Protein AF-A0A368TL38-F1 (afdb_monomer)

Structure (mmCIF, N/CA/C/O backbone):
data_AF-A0A368TL38-F1
#
_entry.id   AF-A0A368TL38-F1
#
loop_
_atom_site.group_PDB
_atom_site.id
_atom_site.type_symbol
_atom_site.label_atom_id
_atom_site.label_alt_id
_atom_site.label_comp_id
_atom_site.label_asym_id
_atom_site.label_entity_id
_atom_site.label_seq_id
_atom_site.pdbx_PDB_ins_code
_atom_site.Cartn_x
_atom_site.Cartn_y
_atom_site.Cartn_z
_atom_site.occupancy
_atom_site.B_iso_or_equiv
_atom_site.auth_seq_id
_atom_site.auth_comp_id
_atom_site.auth_asym_id
_atom_site.auth_atom_id
_atom_site.pdbx_PDB_model_num
ATOM 1 N N . MET A 1 1 ? -1.965 -8.168 -42.019 1.00 51.44 1 MET A N 1
ATOM 2 C CA . MET A 1 1 ? -1.592 -8.627 -40.657 1.00 51.44 1 MET A CA 1
ATOM 3 C C . MET A 1 1 ? -0.751 -7.612 -39.860 1.00 51.44 1 MET A C 1
ATOM 5 O O . MET A 1 1 ? -1.132 -7.304 -38.742 1.00 51.44 1 MET A O 1
ATOM 9 N N . LYS A 1 2 ? 0.330 -7.020 -40.408 1.00 50.03 2 LYS A N 1
ATOM 10 C CA . LYS A 1 2 ? 1.154 -6.005 -39.695 1.00 50.03 2 LYS A CA 1
ATOM 11 C C . LYS A 1 2 ? 0.424 -4.688 -39.359 1.00 50.03 2 LYS A C 1
ATOM 13 O O . LYS A 1 2 ? 0.742 -4.068 -38.352 1.00 50.03 2 LYS A O 1
ATOM 18 N N . PHE A 1 3 ? -0.555 -4.279 -40.170 1.00 47.97 3 PHE A N 1
ATOM 19 C CA . PHE A 1 3 ? -1.330 -3.048 -39.951 1.00 47.97 3 PHE A CA 1
ATOM 20 C C . PHE A 1 3 ? -2.232 -3.144 -38.706 1.00 47.97 3 PHE A C 1
ATOM 22 O O . PHE A 1 3 ? -2.113 -2.314 -37.813 1.00 47.97 3 PHE A O 1
ATOM 29 N N . SER A 1 4 ? -3.021 -4.222 -38.577 1.00 51.16 4 SER A N 1
ATOM 30 C CA . SER A 1 4 ? -3.880 -4.473 -37.401 1.00 51.16 4 SER A CA 1
ATOM 31 C C . SER A 1 4 ? -3.078 -4.564 -36.096 1.00 51.16 4 SER A C 1
ATOM 33 O O . SER A 1 4 ? -3.435 -3.942 -35.104 1.00 51.16 4 SER A O 1
ATOM 35 N N . TYR A 1 5 ? -1.923 -5.242 -36.124 1.00 56.59 5 TYR A N 1
ATOM 36 C CA . TYR A 1 5 ? -1.028 -5.358 -34.966 1.00 56.59 5 TYR A CA 1
ATOM 37 C C . TYR A 1 5 ? -0.432 -4.013 -34.514 1.00 56.59 5 TYR A C 1
ATOM 39 O O . TYR A 1 5 ? -0.225 -3.782 -33.324 1.00 56.59 5 TYR A O 1
ATOM 47 N N . ASN A 1 6 ? -0.139 -3.107 -35.451 1.00 62.44 6 ASN A N 1
ATOM 48 C CA . ASN A 1 6 ? 0.367 -1.775 -35.118 1.00 62.44 6 ASN A CA 1
ATOM 49 C C . ASN A 1 6 ? -0.740 -0.851 -34.594 1.00 62.44 6 ASN A C 1
ATOM 51 O O . ASN A 1 6 ? -0.472 -0.057 -33.696 1.00 62.44 6 ASN A O 1
ATOM 55 N N . VAL A 1 7 ? -1.971 -0.992 -35.093 1.00 61.66 7 VAL A N 1
ATOM 56 C CA . VAL A 1 7 ? -3.143 -0.263 -34.583 1.00 61.66 7 VAL A CA 1
ATOM 57 C C . VAL A 1 7 ? -3.492 -0.720 -33.164 1.00 61.66 7 VAL A C 1
ATOM 59 O O . VAL A 1 7 ? -3.595 0.115 -32.271 1.00 61.66 7 VAL A O 1
ATOM 62 N N . GLU A 1 8 ? -3.562 -2.029 -32.905 1.00 59.34 8 GLU A N 1
ATOM 63 C CA . GLU A 1 8 ? -3.801 -2.571 -31.557 1.00 59.34 8 GLU A CA 1
ATOM 64 C C . GLU A 1 8 ? -2.706 -2.169 -30.563 1.00 59.34 8 GLU A C 1
ATOM 66 O O . GLU A 1 8 ? -3.002 -1.768 -29.436 1.00 59.34 8 GLU A O 1
ATOM 71 N N . ARG A 1 9 ? -1.430 -2.218 -30.976 1.00 63.25 9 ARG A N 1
ATOM 72 C CA . ARG A 1 9 ? -0.326 -1.737 -30.131 1.00 63.25 9 ARG A CA 1
ATOM 73 C C . ARG A 1 9 ? -0.429 -0.247 -29.833 1.00 63.25 9 ARG A C 1
ATOM 75 O O . ARG A 1 9 ? -0.135 0.148 -28.708 1.00 63.25 9 ARG A O 1
ATOM 82 N N . ARG A 1 10 ? -0.849 0.563 -30.805 1.00 61.06 10 ARG A N 1
ATOM 83 C CA . ARG A 1 10 ? -1.021 2.007 -30.632 1.00 61.06 10 ARG A CA 1
ATOM 84 C C . ARG A 1 10 ? -2.161 2.331 -29.666 1.00 61.06 10 ARG A C 1
ATOM 86 O O . ARG A 1 10 ? -1.929 3.059 -28.711 1.00 61.06 10 ARG A O 1
ATOM 93 N N . ILE A 1 11 ? -3.332 1.716 -29.842 1.00 62.41 11 ILE A N 1
ATOM 94 C CA . ILE A 1 11 ? -4.495 1.895 -28.952 1.00 62.41 11 ILE A CA 1
ATOM 95 C C . ILE A 1 11 ? -4.149 1.476 -27.518 1.00 62.41 11 ILE A C 1
ATOM 97 O O . ILE A 1 11 ? -4.473 2.170 -26.552 1.00 62.41 11 ILE A O 1
ATOM 101 N N . LYS A 1 12 ? -3.434 0.353 -27.366 1.00 72.88 12 LYS A N 1
ATOM 102 C CA . LYS A 1 12 ? -2.964 -0.112 -26.059 1.00 72.88 12 LYS A CA 1
ATOM 103 C C . LYS A 1 12 ? -2.004 0.888 -25.410 1.00 72.88 12 LYS A C 1
ATOM 105 O O . LYS A 1 12 ? -2.094 1.100 -24.205 1.00 72.88 12 LYS A O 1
ATOM 110 N N . MET A 1 13 ? -1.116 1.505 -26.189 1.00 71.62 13 MET A N 1
ATOM 111 C CA . MET A 1 13 ? -0.179 2.509 -25.683 1.00 71.62 13 MET A CA 1
ATOM 112 C C . MET A 1 13 ? -0.891 3.804 -25.271 1.00 71.62 13 MET A C 1
ATOM 114 O O . MET A 1 13 ? -0.681 4.282 -24.162 1.00 71.62 13 MET A O 1
ATOM 118 N N . GLU A 1 14 ? -1.806 4.308 -26.101 1.00 72.94 14 GLU A N 1
ATOM 119 C CA . GLU A 1 14 ? -2.607 5.506 -25.805 1.00 72.94 14 GLU A CA 1
ATOM 120 C C . GLU A 1 14 ? -3.463 5.314 -24.537 1.00 72.94 14 GLU A C 1
ATOM 122 O O . GLU A 1 14 ? -3.542 6.203 -23.689 1.00 72.94 14 GLU A O 1
ATOM 127 N N . THR A 1 15 ? -4.020 4.115 -24.333 1.00 78.69 15 THR A N 1
ATOM 128 C CA . THR A 1 15 ? -4.774 3.769 -23.113 1.00 78.69 15 THR A CA 1
ATOM 129 C C . THR A 1 15 ? -3.886 3.756 -21.864 1.00 78.69 15 THR A C 1
ATOM 131 O O . THR A 1 15 ? -4.306 4.197 -20.787 1.00 78.69 15 THR A O 1
ATOM 134 N N . ILE A 1 16 ? -2.654 3.249 -21.988 1.00 81.56 16 ILE A N 1
ATOM 135 C CA . ILE A 1 16 ? -1.671 3.240 -20.897 1.00 81.56 16 ILE A CA 1
ATOM 136 C C . ILE A 1 16 ? -1.285 4.671 -20.519 1.00 81.56 16 ILE A C 1
ATOM 138 O O . ILE A 1 16 ? -1.249 4.987 -19.329 1.00 81.56 16 ILE A O 1
ATOM 142 N N . ASP A 1 17 ? -1.033 5.531 -21.506 1.00 86.12 17 ASP A N 1
ATOM 143 C CA . ASP A 1 17 ? -0.658 6.923 -21.265 1.00 86.12 17 ASP A CA 1
ATOM 144 C C . ASP A 1 17 ? -1.788 7.711 -20.601 1.00 86.12 17 ASP A C 1
ATOM 146 O O . ASP A 1 17 ? -1.553 8.330 -19.562 1.00 86.12 17 ASP A O 1
ATOM 150 N N . TYR A 1 18 ? -3.023 7.579 -21.092 1.00 89.38 18 TYR A N 1
ATOM 151 C CA . TYR A 1 18 ? -4.191 8.198 -20.461 1.00 89.38 18 TYR A CA 1
ATOM 152 C C . TYR A 1 18 ? -4.380 7.736 -19.008 1.00 89.38 18 TYR A C 1
ATOM 154 O O . TYR A 1 18 ? -4.551 8.551 -18.101 1.00 89.38 18 TYR A O 1
ATOM 162 N N . SER A 1 19 ? -4.308 6.423 -18.761 1.00 91.75 19 SER A N 1
ATOM 163 C CA . SER A 1 19 ? -4.477 5.860 -17.414 1.00 91.75 19 SER A CA 1
ATOM 164 C C . SER A 1 19 ? -3.382 6.340 -16.459 1.00 91.75 19 SER A C 1
ATOM 166 O O . SER A 1 19 ? -3.642 6.629 -15.291 1.00 91.75 19 SER A O 1
ATOM 168 N N . LYS A 1 20 ? -2.147 6.443 -16.954 1.00 92.75 20 LYS A N 1
ATOM 169 C CA . LYS A 1 20 ? -1.001 6.945 -16.197 1.00 92.75 20 LYS A CA 1
ATOM 170 C C . LYS A 1 20 ? -1.192 8.417 -15.837 1.00 92.75 20 LYS A C 1
ATOM 172 O O . LYS A 1 20 ? -0.991 8.766 -14.678 1.00 92.75 20 LYS A O 1
ATOM 177 N N . ASP A 1 21 ? -1.603 9.255 -16.782 1.00 93.88 21 ASP A N 1
ATOM 178 C CA . ASP A 1 21 ? -1.814 10.686 -16.539 1.00 93.88 21 ASP A CA 1
ATOM 179 C C . ASP A 1 21 ? -2.989 10.926 -15.582 1.00 93.88 21 ASP A C 1
ATOM 181 O O . ASP A 1 21 ? -2.885 11.735 -14.655 1.00 93.88 21 ASP A O 1
ATOM 185 N N . PHE A 1 22 ? -4.059 10.135 -15.710 1.00 94.50 22 PHE A N 1
ATOM 186 C CA . PHE A 1 22 ? -5.146 10.112 -14.737 1.00 94.50 22 PHE A CA 1
ATOM 187 C C . PHE A 1 22 ? -4.638 9.774 -13.326 1.00 94.50 22 PHE A C 1
ATOM 189 O O . PHE A 1 22 ? -4.909 10.525 -12.387 1.00 94.50 22 PHE A O 1
ATOM 196 N N . LEU A 1 23 ? -3.856 8.699 -13.165 1.00 94.75 23 LEU A N 1
ATOM 197 C CA . LEU A 1 23 ? -3.287 8.311 -11.868 1.00 94.75 23 LEU A CA 1
ATOM 198 C C . LEU A 1 23 ? -2.342 9.370 -11.297 1.00 94.75 23 LEU A C 1
ATOM 200 O O . LEU A 1 23 ? -2.365 9.607 -10.093 1.00 94.75 23 LEU A O 1
ATOM 204 N N . LEU A 1 24 ? -1.535 10.027 -12.132 1.00 95.44 24 LEU A N 1
ATOM 205 C CA . LEU A 1 24 ? -0.680 11.128 -11.687 1.00 95.44 24 LEU A CA 1
ATOM 206 C C . LEU A 1 24 ? -1.513 12.281 -11.118 1.00 95.44 24 LEU A C 1
ATOM 208 O O . LEU A 1 24 ? -1.230 12.737 -10.011 1.00 95.44 24 LEU A O 1
ATOM 212 N N . SER A 1 25 ? -2.579 12.682 -11.819 1.00 94.88 25 SER A N 1
ATOM 213 C CA . SER A 1 25 ? -3.501 13.720 -11.336 1.00 94.88 25 SER A CA 1
ATOM 214 C C . SER A 1 25 ? -4.207 13.313 -10.038 1.00 94.88 25 SER A C 1
ATOM 216 O O . SER A 1 25 ? -4.463 14.140 -9.163 1.00 94.88 25 SER A O 1
ATOM 218 N N . LEU A 1 26 ? -4.512 12.022 -9.888 1.00 94.50 26 LEU A N 1
ATOM 219 C CA . LEU A 1 26 ? -5.150 11.475 -8.700 1.00 94.50 26 LEU A CA 1
ATOM 220 C C . LEU A 1 26 ? -4.196 11.498 -7.503 1.00 94.50 26 LEU A C 1
ATOM 222 O O . LEU A 1 26 ? -4.579 11.957 -6.431 1.00 94.50 26 LEU A O 1
ATOM 226 N N . PHE A 1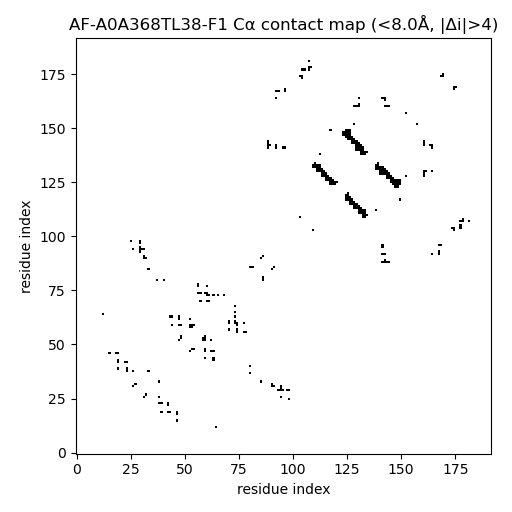 27 ? -2.952 11.058 -7.688 1.00 94.94 27 PHE A N 1
ATOM 227 C CA . PHE A 1 27 ? -1.935 11.075 -6.638 1.00 94.94 27 PHE A CA 1
ATOM 228 C C . PHE A 1 27 ? -1.650 12.493 -6.141 1.00 94.94 27 PHE A C 1
ATOM 230 O O . PHE A 1 27 ? -1.596 12.708 -4.929 1.00 94.94 27 PHE A O 1
ATOM 237 N N . GLU A 1 28 ? -1.574 13.463 -7.051 1.00 93.69 28 GLU A N 1
ATOM 238 C CA . GLU A 1 28 ? -1.452 14.881 -6.709 1.00 93.69 28 GLU A CA 1
ATOM 239 C C . GLU A 1 28 ? -2.639 15.363 -5.862 1.00 93.69 28 GLU A C 1
ATOM 241 O O . GLU A 1 28 ? -2.443 15.877 -4.762 1.00 93.69 28 GLU A O 1
ATOM 246 N N . LYS A 1 29 ? -3.879 15.095 -6.294 1.00 94.31 29 LYS A N 1
ATOM 247 C CA . LYS A 1 29 ? -5.096 15.464 -5.543 1.00 94.31 29 LYS A CA 1
ATOM 248 C C . LYS A 1 29 ? -5.187 14.810 -4.164 1.00 94.31 29 LYS A C 1
ATOM 250 O O . LYS A 1 29 ? -5.782 15.376 -3.252 1.00 94.31 29 LYS A O 1
ATOM 255 N N . THR A 1 30 ? -4.622 13.615 -3.999 1.00 94.00 30 THR A N 1
ATOM 256 C CA . THR A 1 30 ? -4.574 12.930 -2.697 1.00 94.00 30 THR A CA 1
ATOM 257 C C . THR A 1 30 ? -3.453 13.441 -1.785 1.00 94.00 30 THR A C 1
ATOM 259 O O . THR A 1 30 ? -3.454 13.134 -0.591 1.00 94.00 30 THR A O 1
ATOM 262 N N . GLY A 1 31 ? -2.527 14.253 -2.307 1.00 93.44 31 GLY A N 1
ATOM 263 C CA . GLY A 1 31 ? -1.361 14.751 -1.578 1.00 93.44 31 GLY A CA 1
ATOM 264 C C . GLY A 1 31 ? -0.263 13.700 -1.402 1.00 93.44 31 GLY A C 1
ATOM 265 O O . GLY A 1 31 ? 0.387 13.671 -0.362 1.00 93.44 31 GLY A O 1
ATOM 266 N N . LEU A 1 32 ? -0.083 12.789 -2.368 1.00 94.81 32 LEU A N 1
ATOM 267 C CA . LEU A 1 32 ? 1.015 11.822 -2.330 1.00 94.81 32 LEU A CA 1
ATOM 268 C C . LEU A 1 32 ? 2.337 12.497 -2.721 1.00 94.81 32 LEU A C 1
ATOM 270 O O . LEU A 1 32 ? 2.615 12.727 -3.899 1.00 94.81 32 LEU A O 1
ATOM 274 N N . GLU A 1 33 ? 3.178 12.760 -1.727 1.00 91.75 33 GLU A N 1
ATOM 275 C CA . GLU A 1 33 ? 4.451 13.454 -1.913 1.00 91.75 33 GLU A CA 1
ATOM 276 C C . GLU A 1 33 ? 5.594 12.485 -2.237 1.00 91.75 33 GLU A C 1
ATOM 278 O O . GLU A 1 33 ? 6.227 11.882 -1.373 1.00 91.75 33 GLU A O 1
ATOM 283 N N . LEU A 1 34 ? 5.889 12.345 -3.527 1.00 94.12 34 LEU A N 1
ATOM 284 C CA . LEU A 1 34 ? 7.018 11.570 -4.035 1.00 94.12 34 LEU A CA 1
ATOM 285 C C . LEU A 1 34 ? 7.803 12.394 -5.055 1.00 94.12 34 LEU A C 1
ATOM 287 O O . LEU A 1 34 ? 7.268 13.277 -5.723 1.00 94.12 34 LEU A O 1
ATOM 291 N N . SER A 1 35 ? 9.087 12.075 -5.244 1.00 94.38 35 SER A N 1
ATOM 292 C CA . SER A 1 35 ? 9.844 12.698 -6.334 1.00 94.38 35 SER A CA 1
ATOM 293 C C . SER A 1 35 ? 9.229 12.348 -7.693 1.00 94.38 35 SER A C 1
ATOM 295 O O . SER A 1 35 ? 8.687 11.254 -7.881 1.00 94.38 35 SER A O 1
ATOM 297 N N . LYS A 1 36 ? 9.384 13.242 -8.681 1.00 93.81 36 LYS A N 1
ATOM 298 C CA . LYS A 1 36 ? 8.868 13.037 -10.049 1.00 93.81 36 LYS A CA 1
ATOM 299 C C . LYS A 1 36 ? 9.204 11.649 -10.635 1.00 93.81 36 LYS A C 1
ATOM 301 O O . LYS A 1 36 ? 8.319 11.039 -11.232 1.00 93.81 36 LYS A O 1
ATOM 306 N N . PRO A 1 37 ? 10.424 11.092 -10.470 1.00 93.81 37 PRO A N 1
ATOM 307 C CA . PRO A 1 37 ? 10.717 9.736 -10.936 1.00 93.81 37 PRO A CA 1
ATOM 308 C C . PRO A 1 37 ? 9.930 8.639 -10.203 1.00 93.81 37 PRO A C 1
ATOM 310 O O . PRO A 1 37 ? 9.495 7.680 -10.838 1.00 93.81 37 PRO A O 1
ATOM 313 N N . LEU A 1 38 ? 9.736 8.770 -8.886 1.00 95.25 38 LEU A N 1
ATOM 314 C CA . LEU A 1 38 ? 9.041 7.769 -8.076 1.00 95.25 38 LEU A CA 1
ATOM 315 C C . LEU A 1 38 ? 7.540 7.760 -8.360 1.00 95.25 38 LEU A C 1
ATOM 317 O O . LEU A 1 38 ? 6.991 6.690 -8.606 1.00 95.25 38 LEU A O 1
ATOM 321 N N . ILE A 1 39 ? 6.890 8.925 -8.405 1.00 95.88 39 ILE A N 1
ATOM 322 C CA . ILE A 1 39 ? 5.444 9.002 -8.665 1.00 95.88 39 ILE A CA 1
ATOM 323 C C . ILE A 1 39 ? 5.089 8.494 -10.073 1.00 95.88 39 ILE A C 1
ATOM 325 O O . ILE A 1 39 ? 4.119 7.758 -10.242 1.00 95.88 39 ILE A O 1
ATOM 329 N N . ARG A 1 40 ? 5.933 8.780 -11.078 1.00 95.12 40 ARG A N 1
ATOM 330 C CA . ARG A 1 40 ? 5.778 8.251 -12.446 1.00 95.12 40 ARG A CA 1
ATOM 331 C C . ARG A 1 40 ? 5.942 6.738 -12.500 1.00 95.12 40 ARG A C 1
ATOM 333 O O . ARG A 1 40 ? 5.173 6.067 -13.186 1.00 95.12 40 ARG A O 1
ATOM 340 N N . MET A 1 41 ? 6.929 6.199 -11.787 1.00 95.69 41 MET A N 1
ATOM 341 C CA . MET A 1 41 ? 7.134 4.754 -11.721 1.00 95.69 41 MET A CA 1
ATOM 342 C C . MET A 1 41 ? 5.980 4.058 -10.992 1.00 95.69 41 MET A C 1
ATOM 344 O O . MET A 1 41 ? 5.508 3.032 -11.473 1.00 95.69 41 MET A O 1
ATOM 348 N N . LEU A 1 42 ? 5.485 4.639 -9.893 1.00 95.88 42 LEU A N 1
ATOM 349 C CA . LEU A 1 42 ? 4.315 4.139 -9.172 1.00 95.88 42 LEU A CA 1
ATOM 350 C C . LEU A 1 42 ? 3.087 4.101 -10.086 1.00 95.88 42 LEU A C 1
ATOM 352 O O . LEU A 1 42 ? 2.491 3.042 -10.241 1.00 95.88 42 LEU A O 1
ATOM 356 N N . ALA A 1 43 ? 2.760 5.214 -10.753 1.00 95.94 43 ALA A N 1
ATOM 357 C CA . ALA A 1 43 ? 1.643 5.278 -11.697 1.00 95.94 43 ALA A CA 1
ATOM 358 C C . ALA A 1 43 ? 1.778 4.220 -12.801 1.00 95.94 43 ALA A C 1
ATOM 360 O O . ALA A 1 43 ? 0.849 3.458 -13.049 1.00 95.94 43 ALA A O 1
ATOM 361 N N . THR A 1 44 ? 2.964 4.106 -13.404 1.00 95.25 44 THR A N 1
ATOM 362 C CA . THR A 1 44 ? 3.231 3.132 -14.474 1.00 95.25 44 THR A CA 1
ATOM 363 C C . THR A 1 44 ? 3.043 1.689 -13.997 1.00 95.25 44 THR A C 1
ATOM 365 O O . THR A 1 44 ? 2.405 0.891 -14.684 1.00 95.25 44 THR A O 1
ATOM 368 N N . LEU A 1 45 ? 3.570 1.339 -12.819 1.00 95.88 45 LEU A N 1
ATOM 369 C CA . LEU A 1 45 ? 3.416 -0.001 -12.248 1.00 95.88 45 LEU A CA 1
ATOM 370 C C . LEU A 1 45 ? 1.959 -0.305 -11.894 1.00 95.88 45 LEU A C 1
ATOM 372 O O . LEU A 1 45 ? 1.501 -1.416 -12.159 1.00 95.88 45 LEU A O 1
ATOM 376 N N . THR A 1 46 ? 1.225 0.672 -11.363 1.00 95.12 46 THR A N 1
ATOM 377 C CA . THR A 1 46 ? -0.210 0.540 -11.091 1.00 95.12 46 THR A CA 1
ATOM 378 C C . THR A 1 46 ? -0.989 0.270 -12.376 1.00 95.12 46 THR A C 1
ATOM 380 O O . THR A 1 46 ? -1.767 -0.678 -12.404 1.00 95.12 46 THR A O 1
ATOM 383 N N . VAL A 1 47 ? -0.732 1.006 -13.468 1.00 95.12 47 VAL A N 1
ATOM 384 C CA . VAL A 1 47 ? -1.362 0.724 -14.775 1.00 95.12 47 VAL A CA 1
ATOM 385 C C . VAL A 1 47 ? -1.023 -0.685 -15.259 1.00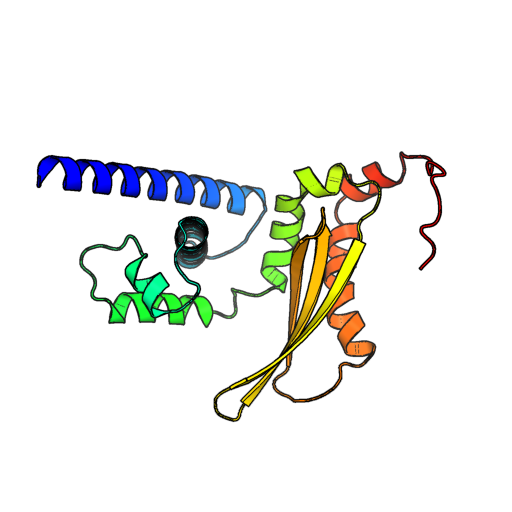 95.12 47 VAL A C 1
ATOM 387 O O . VAL A 1 47 ? -1.911 -1.402 -15.711 1.00 95.12 47 VAL A O 1
ATOM 390 N N . CYS A 1 48 ? 0.234 -1.121 -15.133 1.00 94.00 48 CYS A N 1
ATOM 391 C CA . CYS A 1 48 ? 0.635 -2.470 -15.541 1.00 94.00 48 CYS A CA 1
ATOM 392 C C . CYS A 1 48 ? -0.134 -3.553 -14.767 1.00 94.00 48 CYS A C 1
ATOM 394 O O . CYS A 1 48 ? -0.634 -4.502 -15.370 1.00 94.00 48 CYS A O 1
ATOM 396 N N . LEU A 1 49 ? -0.236 -3.411 -13.442 1.00 95.12 49 LEU A N 1
ATOM 397 C CA . LEU A 1 49 ? -0.954 -4.347 -12.573 1.00 95.12 49 LEU A CA 1
ATOM 398 C C . LEU A 1 49 ? -2.459 -4.360 -12.868 1.00 95.12 49 LEU A C 1
ATOM 400 O O . LEU A 1 49 ? -3.037 -5.435 -13.012 1.00 95.12 49 LEU A O 1
ATOM 404 N N . LEU A 1 50 ? -3.080 -3.186 -13.023 1.00 92.56 50 LEU A N 1
ATOM 405 C CA . LEU A 1 50 ? -4.494 -3.065 -13.402 1.00 92.56 50 LEU A CA 1
ATOM 406 C C . LEU A 1 50 ? -4.765 -3.624 -14.805 1.00 92.56 50 LEU A C 1
ATOM 408 O O . LEU A 1 50 ? -5.821 -4.199 -15.047 1.00 92.56 50 LEU A O 1
ATOM 412 N N . GLY A 1 51 ? -3.786 -3.527 -15.707 1.00 90.44 51 GLY A N 1
ATOM 413 C CA . GLY A 1 51 ? -3.804 -4.138 -17.036 1.00 90.44 51 GLY A CA 1
ATOM 414 C C . GLY A 1 51 ? -3.560 -5.653 -17.048 1.00 90.44 51 GLY A C 1
ATOM 415 O O . GLY A 1 51 ? -3.405 -6.228 -18.125 1.00 90.44 51 GLY A O 1
ATOM 416 N N . GLY A 1 52 ? -3.491 -6.307 -15.882 1.00 91.56 52 GLY A N 1
ATOM 417 C CA . GLY A 1 52 ? -3.381 -7.762 -15.753 1.00 91.56 52 GLY A CA 1
ATOM 418 C C . GLY A 1 52 ? -1.952 -8.310 -15.711 1.00 91.56 52 GLY A C 1
ATOM 419 O O . GLY A 1 52 ? -1.760 -9.528 -15.759 1.00 91.56 52 GLY A O 1
ATOM 420 N N . ALA A 1 53 ? -0.926 -7.457 -15.608 1.00 93.44 53 ALA A N 1
ATOM 421 C CA . ALA A 1 53 ? 0.429 -7.945 -15.376 1.00 93.44 53 ALA A CA 1
ATOM 422 C C . ALA A 1 53 ? 0.505 -8.680 -14.031 1.00 93.44 53 ALA A C 1
ATOM 424 O O . ALA A 1 53 ? 0.075 -8.182 -12.991 1.00 93.44 53 ALA A O 1
ATOM 425 N N . LYS A 1 54 ? 1.112 -9.870 -14.034 1.00 95.62 54 LYS A N 1
ATOM 426 C CA . LYS A 1 54 ? 1.367 -10.619 -12.798 1.00 95.62 54 LYS A CA 1
ATOM 427 C C . LYS A 1 54 ? 2.331 -9.836 -11.904 1.00 95.62 54 LYS A C 1
ATOM 429 O O . LYS A 1 54 ? 3.335 -9.315 -12.390 1.00 95.62 54 LYS A O 1
ATOM 434 N N . ALA A 1 55 ? 2.084 -9.854 -10.594 1.00 92.62 55 ALA A N 1
ATOM 435 C CA . ALA A 1 55 ? 2.914 -9.215 -9.570 1.00 92.62 55 ALA A CA 1
ATOM 436 C C . ALA A 1 55 ? 4.245 -9.963 -9.327 1.00 92.62 55 ALA A C 1
ATOM 438 O O . ALA A 1 55 ? 4.547 -10.433 -8.234 1.00 92.62 55 ALA A O 1
ATOM 439 N N . ASN A 1 56 ? 5.055 -10.102 -10.374 1.00 94.38 56 ASN A N 1
ATOM 440 C CA . ASN A 1 56 ? 6.422 -10.595 -10.299 1.00 94.38 56 ASN A CA 1
ATOM 441 C C . ASN A 1 56 ? 7.343 -9.716 -11.153 1.00 94.38 56 ASN A C 1
ATOM 443 O O . ASN A 1 56 ? 6.913 -9.058 -12.100 1.00 94.38 56 ASN A O 1
ATOM 447 N N . LEU A 1 57 ? 8.631 -9.724 -10.815 1.00 94.44 57 LEU A N 1
ATOM 448 C CA . LEU A 1 57 ? 9.597 -8.785 -11.375 1.00 94.44 57 LEU A CA 1
ATOM 449 C C . LEU A 1 57 ? 9.738 -8.884 -12.902 1.00 94.44 57 LEU A C 1
ATOM 451 O O . LEU A 1 57 ? 9.872 -7.859 -13.564 1.00 94.44 57 LEU A O 1
ATOM 455 N N . VAL A 1 58 ? 9.728 -10.100 -13.452 1.00 95.31 58 VAL A N 1
ATOM 456 C CA . VAL A 1 58 ? 9.924 -10.322 -14.891 1.00 95.31 58 VAL A CA 1
ATOM 457 C C . VAL A 1 58 ? 8.680 -9.892 -15.660 1.00 95.31 58 VAL A C 1
ATOM 459 O O . VAL A 1 58 ? 8.796 -9.121 -16.607 1.00 95.31 58 VAL A O 1
ATOM 462 N N . SER A 1 59 ? 7.491 -10.319 -15.226 1.00 94.88 59 SER A N 1
ATOM 463 C CA . SER A 1 59 ? 6.229 -9.935 -15.867 1.00 94.88 59 SER A CA 1
ATOM 464 C C . SER A 1 59 ? 6.010 -8.426 -15.847 1.00 94.88 59 SER A C 1
ATOM 466 O O . SER A 1 59 ? 5.631 -7.862 -16.869 1.00 94.88 59 SER A O 1
ATOM 468 N N . LEU A 1 60 ? 6.312 -7.757 -14.731 1.00 94.88 60 LEU A N 1
ATOM 469 C CA . LEU A 1 60 ? 6.242 -6.298 -14.661 1.00 94.88 60 LEU A CA 1
ATOM 470 C C . LEU A 1 60 ? 7.257 -5.636 -15.596 1.00 94.88 60 LEU A C 1
ATOM 472 O O . LEU A 1 60 ? 6.902 -4.701 -16.301 1.00 94.88 60 LEU A O 1
ATOM 476 N N . ALA A 1 61 ? 8.497 -6.132 -15.658 1.00 95.31 61 ALA A N 1
ATOM 477 C CA . ALA A 1 61 ? 9.519 -5.574 -16.543 1.00 95.31 61 ALA A CA 1
ATOM 478 C C . ALA A 1 61 ? 9.161 -5.715 -18.032 1.00 95.31 61 ALA A C 1
ATOM 480 O O . ALA A 1 61 ? 9.439 -4.801 -18.809 1.00 95.31 61 ALA A O 1
ATOM 481 N N . VAL A 1 62 ? 8.527 -6.828 -18.416 1.00 93.69 62 VAL A N 1
ATOM 482 C CA . VAL A 1 62 ? 7.980 -7.036 -19.766 1.00 93.69 62 VAL A CA 1
ATOM 483 C C . VAL A 1 62 ? 6.826 -6.071 -20.045 1.00 93.69 62 VAL A C 1
ATOM 485 O O . VAL A 1 62 ? 6.752 -5.524 -21.141 1.00 93.69 62 VAL A O 1
ATOM 488 N N . ALA A 1 63 ? 5.956 -5.836 -19.060 1.00 92.31 63 ALA A N 1
ATOM 489 C CA . ALA A 1 63 ? 4.797 -4.957 -19.197 1.00 92.31 63 ALA A CA 1
ATOM 490 C C . ALA A 1 63 ? 5.141 -3.456 -19.227 1.00 92.31 63 ALA A C 1
ATOM 492 O O . ALA A 1 63 ? 4.315 -2.668 -19.682 1.00 92.31 63 ALA A O 1
ATOM 493 N N . LEU A 1 64 ? 6.332 -3.045 -18.763 1.00 91.44 64 LEU A N 1
ATOM 494 C CA . LEU A 1 64 ? 6.712 -1.630 -18.750 1.00 91.44 64 LEU A CA 1
ATOM 495 C C . LEU A 1 64 ? 6.716 -1.030 -20.173 1.00 91.44 64 LEU A C 1
ATOM 497 O O . LEU A 1 64 ? 7.431 -1.552 -21.039 1.00 91.44 64 LEU A O 1
ATOM 501 N N . PRO A 1 65 ? 6.039 0.115 -20.389 1.00 86.94 65 PRO A N 1
ATOM 502 C CA . PRO A 1 65 ? 5.994 0.824 -21.668 1.00 86.94 65 PRO A CA 1
ATOM 503 C C . PRO A 1 65 ? 7.272 1.657 -21.879 1.00 86.94 65 PRO A C 1
ATOM 505 O O . PRO A 1 65 ? 7.238 2.882 -21.940 1.00 86.94 65 PRO A O 1
ATOM 508 N N . ILE A 1 66 ? 8.442 1.010 -21.884 1.00 82.50 66 ILE A N 1
ATOM 509 C CA . ILE A 1 66 ? 9.741 1.681 -22.059 1.00 82.50 66 ILE A CA 1
ATOM 510 C C . ILE A 1 66 ? 10.464 1.065 -23.249 1.00 82.50 66 ILE A C 1
ATOM 512 O O . ILE A 1 66 ? 11.125 0.036 -23.111 1.00 82.50 66 ILE A O 1
ATOM 516 N N . ASP A 1 67 ? 10.392 1.720 -24.399 1.00 75.06 67 ASP A N 1
ATOM 517 C CA . ASP A 1 67 ? 11.076 1.272 -25.609 1.00 75.06 67 ASP A CA 1
ATOM 518 C C . ASP A 1 67 ? 12.603 1.430 -25.526 1.00 75.06 67 ASP A C 1
ATOM 520 O O . ASP A 1 67 ? 13.146 2.122 -24.663 1.00 75.06 67 ASP A O 1
ATOM 524 N N . GLY A 1 68 ? 13.319 0.710 -26.395 1.00 75.75 68 GLY A N 1
ATOM 525 C CA . GLY A 1 68 ? 14.773 0.844 -26.557 1.00 75.75 68 GLY A CA 1
ATOM 526 C C . GLY A 1 68 ? 15.634 0.337 -25.392 1.00 75.75 68 GLY A C 1
ATOM 527 O O . GLY A 1 68 ? 16.854 0.447 -25.443 1.00 75.75 68 GLY A O 1
ATOM 528 N N . THR A 1 69 ? 15.036 -0.241 -24.345 1.00 83.69 69 THR A N 1
ATOM 529 C CA . THR A 1 69 ? 15.769 -0.810 -23.200 1.00 83.69 69 THR A CA 1
ATOM 530 C C . THR A 1 69 ? 15.623 -2.324 -23.126 1.00 83.69 69 THR A C 1
ATOM 532 O O . THR A 1 69 ? 14.540 -2.865 -23.373 1.00 83.69 69 THR A O 1
ATOM 535 N N . ASN A 1 70 ? 16.704 -3.008 -22.739 1.00 92.44 70 ASN A N 1
ATOM 536 C CA . ASN A 1 70 ? 16.674 -4.449 -22.509 1.00 92.44 70 ASN A CA 1
ATOM 537 C C . ASN A 1 70 ? 15.923 -4.809 -21.209 1.00 92.44 70 ASN A C 1
ATOM 539 O O . ASN A 1 70 ? 15.722 -3.982 -20.311 1.00 92.44 70 ASN A O 1
ATOM 543 N N . LEU A 1 71 ? 15.520 -6.077 -21.096 1.00 93.38 71 LEU A N 1
ATOM 544 C CA . LEU A 1 71 ? 14.726 -6.577 -19.971 1.00 93.38 71 LEU A CA 1
ATOM 545 C C . LEU A 1 71 ? 15.432 -6.401 -18.614 1.00 93.38 71 LEU A C 1
ATOM 547 O O . LEU A 1 71 ? 14.794 -6.026 -17.632 1.00 93.38 71 LEU A O 1
ATOM 551 N N . LEU A 1 72 ? 16.749 -6.620 -18.556 1.00 94.31 72 LEU A N 1
ATOM 552 C CA . LEU A 1 72 ? 17.529 -6.509 -17.318 1.00 94.31 72 LEU A CA 1
ATOM 553 C C . LEU A 1 72 ? 17.536 -5.079 -16.764 1.00 94.31 72 LEU A C 1
ATOM 555 O O . LEU A 1 72 ? 17.366 -4.889 -15.558 1.00 94.31 72 LEU A O 1
ATOM 559 N N . VAL A 1 73 ? 17.659 -4.068 -17.629 1.00 93.81 73 VAL A N 1
ATOM 560 C CA . VAL A 1 73 ? 17.576 -2.653 -17.237 1.00 93.81 73 VAL A CA 1
ATOM 561 C C . VAL A 1 73 ? 16.195 -2.336 -16.662 1.00 93.81 73 VAL A C 1
ATOM 563 O O . VAL A 1 73 ? 16.099 -1.694 -15.614 1.00 93.81 73 VAL A O 1
ATOM 566 N N . ARG A 1 74 ? 15.119 -2.827 -17.288 1.00 94.94 74 ARG A N 1
ATOM 567 C CA . ARG A 1 74 ? 13.742 -2.649 -16.793 1.00 94.94 74 ARG A CA 1
ATOM 568 C C . ARG A 1 74 ? 13.532 -3.312 -15.432 1.00 94.94 74 ARG A C 1
ATOM 570 O O . ARG A 1 74 ? 13.028 -2.674 -14.509 1.00 94.94 74 ARG A O 1
ATOM 577 N N . MET A 1 75 ? 13.998 -4.549 -15.268 1.00 96.00 75 MET A N 1
ATOM 578 C CA . MET A 1 75 ? 13.976 -5.247 -13.978 1.00 96.00 75 MET A CA 1
ATOM 579 C C . MET A 1 75 ? 14.751 -4.470 -12.908 1.00 96.00 75 MET A C 1
ATOM 581 O O . MET A 1 75 ? 14.282 -4.343 -11.778 1.00 96.00 75 MET A O 1
ATOM 585 N N . GLN A 1 76 ? 15.914 -3.912 -13.250 1.00 95.19 76 GLN A N 1
ATOM 586 C CA . GLN A 1 76 ? 16.707 -3.131 -12.305 1.00 95.19 76 GLN A CA 1
ATOM 587 C C . GLN A 1 76 ? 16.019 -1.821 -11.904 1.00 95.19 76 GLN A C 1
ATOM 589 O O . GLN A 1 76 ? 16.100 -1.433 -10.739 1.00 95.19 76 GLN A O 1
ATOM 594 N N . ARG A 1 77 ? 15.295 -1.162 -12.819 1.00 94.38 77 ARG A N 1
ATOM 595 C CA . ARG A 1 77 ? 14.465 0.012 -12.492 1.00 94.38 77 ARG A CA 1
ATOM 596 C C . ARG A 1 77 ? 13.383 -0.332 -11.470 1.00 94.38 77 ARG A C 1
ATOM 598 O O . ARG A 1 77 ? 13.245 0.383 -10.483 1.00 94.38 77 ARG A O 1
ATOM 605 N N . ILE A 1 78 ? 12.677 -1.450 -11.660 1.00 96.38 78 ILE A N 1
ATOM 606 C CA . ILE A 1 78 ? 11.658 -1.917 -10.707 1.00 96.38 78 ILE A CA 1
ATOM 607 C C . ILE A 1 78 ? 12.292 -2.243 -9.355 1.00 96.38 78 ILE A C 1
ATOM 609 O O . ILE A 1 78 ? 11.781 -1.810 -8.331 1.00 96.38 78 ILE A O 1
ATOM 613 N N . ARG A 1 79 ? 13.432 -2.947 -9.328 1.00 96.31 79 ARG A N 1
ATOM 614 C CA . ARG A 1 79 ? 14.150 -3.231 -8.073 1.00 96.31 79 ARG A CA 1
ATOM 615 C C . ARG A 1 79 ? 14.517 -1.952 -7.327 1.00 96.31 79 ARG A C 1
ATOM 617 O O . ARG A 1 79 ? 14.220 -1.845 -6.148 1.00 96.31 79 ARG A O 1
ATOM 624 N N . ARG A 1 80 ? 15.108 -0.969 -8.016 1.00 95.44 80 ARG A N 1
ATOM 625 C CA . ARG A 1 80 ? 15.468 0.327 -7.414 1.00 95.44 80 ARG A CA 1
ATOM 626 C C . ARG A 1 80 ? 14.253 1.063 -6.855 1.00 95.44 80 ARG A C 1
ATOM 628 O O . ARG A 1 80 ? 14.367 1.686 -5.808 1.00 95.44 80 ARG A O 1
ATOM 635 N N . PHE A 1 81 ? 13.116 0.989 -7.544 1.00 96.12 81 PHE A N 1
ATOM 636 C CA . PHE A 1 81 ? 11.860 1.552 -7.057 1.00 96.12 81 PHE A CA 1
ATOM 637 C C . PHE A 1 81 ? 11.365 0.836 -5.792 1.00 96.12 81 PHE A C 1
ATOM 639 O O . PHE A 1 81 ? 11.120 1.492 -4.788 1.00 96.12 81 PHE A O 1
ATOM 646 N N . LEU A 1 82 ? 11.286 -0.500 -5.812 1.00 94.25 82 LEU A N 1
ATOM 647 C CA . LEU A 1 82 ? 10.800 -1.308 -4.683 1.00 94.25 82 LEU A CA 1
ATOM 648 C C . LEU A 1 82 ? 11.728 -1.280 -3.460 1.00 94.25 82 LEU A C 1
ATOM 650 O O . LEU A 1 82 ? 11.278 -1.532 -2.350 1.00 94.25 82 LEU A O 1
ATOM 654 N N . SER A 1 83 ? 13.018 -1.007 -3.654 1.00 94.50 83 SER A N 1
ATOM 655 C CA . SER A 1 83 ? 13.995 -0.841 -2.572 1.00 94.50 83 SER A CA 1
ATOM 656 C C . SER A 1 83 ? 14.115 0.603 -2.081 1.00 94.50 83 SER A C 1
ATOM 658 O O . SER A 1 83 ? 14.973 0.881 -1.250 1.00 94.50 83 SER A O 1
ATOM 660 N N . ASN A 1 84 ? 13.319 1.539 -2.605 1.00 95.31 84 ASN A N 1
ATOM 661 C CA . ASN A 1 84 ? 13.377 2.928 -2.171 1.00 95.31 84 ASN A CA 1
ATOM 662 C C . ASN A 1 84 ? 12.611 3.108 -0.855 1.00 95.31 84 ASN A C 1
ATOM 664 O O . ASN A 1 84 ? 11.405 2.896 -0.819 1.00 95.31 84 ASN A O 1
ATOM 668 N N . GLU A 1 85 ? 13.288 3.568 0.194 1.00 91.06 85 GLU A N 1
ATOM 669 C CA . GLU A 1 85 ? 12.709 3.737 1.538 1.00 91.06 85 GLU A CA 1
ATOM 670 C C . GLU A 1 85 ? 11.555 4.746 1.595 1.00 91.06 85 GLU A C 1
ATOM 672 O O . GLU A 1 85 ? 10.709 4.675 2.484 1.00 91.06 85 GLU A O 1
ATOM 677 N N . ARG A 1 86 ? 11.463 5.655 0.614 1.00 91.12 86 ARG A N 1
ATOM 678 C CA . ARG A 1 86 ? 10.320 6.572 0.498 1.00 91.12 86 ARG A CA 1
ATOM 679 C C . ARG A 1 86 ? 9.036 5.861 0.080 1.00 91.12 86 ARG A C 1
ATOM 681 O O . ARG A 1 86 ? 7.959 6.402 0.280 1.00 91.12 86 ARG A O 1
ATOM 688 N N . ILE A 1 87 ? 9.122 4.665 -0.499 1.00 91.88 87 ILE A N 1
ATOM 689 C CA . ILE A 1 87 ? 7.948 3.844 -0.796 1.00 91.88 87 ILE A CA 1
ATOM 690 C C . ILE A 1 87 ? 7.600 3.059 0.469 1.00 91.88 87 ILE A C 1
ATOM 692 O O . ILE A 1 87 ? 8.012 1.914 0.646 1.00 91.88 87 ILE A O 1
ATOM 696 N N . SER A 1 88 ? 6.855 3.707 1.366 1.00 92.56 88 SER A N 1
ATOM 697 C CA . SER A 1 88 ? 6.467 3.142 2.656 1.00 92.56 88 SER A CA 1
ATOM 698 C C . SER A 1 88 ? 4.952 3.210 2.892 1.00 92.56 88 SER A C 1
ATOM 700 O O . SER A 1 88 ? 4.268 4.092 2.355 1.00 92.56 88 SER A O 1
ATOM 702 N N . PRO A 1 89 ? 4.401 2.305 3.724 1.00 94.19 89 PRO A N 1
ATOM 703 C CA . PRO A 1 89 ? 3.001 2.373 4.146 1.00 94.19 89 PRO A CA 1
ATOM 704 C C . PRO A 1 89 ? 2.668 3.704 4.830 1.00 94.19 89 PRO A C 1
ATOM 706 O O . PRO A 1 89 ? 1.600 4.262 4.611 1.00 94.19 89 PRO A O 1
ATOM 709 N N . THR A 1 90 ? 3.615 4.266 5.588 1.00 94.12 90 THR A N 1
ATOM 710 C CA . THR A 1 90 ? 3.437 5.538 6.306 1.00 94.12 90 THR A CA 1
ATOM 711 C C . THR A 1 90 ? 3.184 6.696 5.358 1.00 94.12 90 THR A C 1
ATOM 713 O O . THR A 1 90 ? 2.251 7.463 5.570 1.00 94.12 90 THR A O 1
ATOM 716 N N . LEU A 1 91 ? 3.962 6.794 4.278 1.00 93.69 91 LEU A N 1
ATOM 717 C CA . LEU A 1 91 ? 3.783 7.856 3.291 1.00 93.69 91 LEU A CA 1
ATOM 718 C C . LEU A 1 91 ? 2.462 7.708 2.516 1.00 93.69 91 LEU A C 1
ATOM 720 O O . LEU A 1 91 ? 1.857 8.693 2.103 1.00 93.69 91 LEU A O 1
ATOM 724 N N . THR A 1 92 ? 2.021 6.470 2.288 1.00 93.50 92 THR A N 1
ATOM 725 C CA . THR A 1 92 ? 0.875 6.179 1.414 1.00 93.50 92 THR A CA 1
ATOM 726 C C . THR A 1 92 ? -0.470 6.167 2.137 1.00 93.50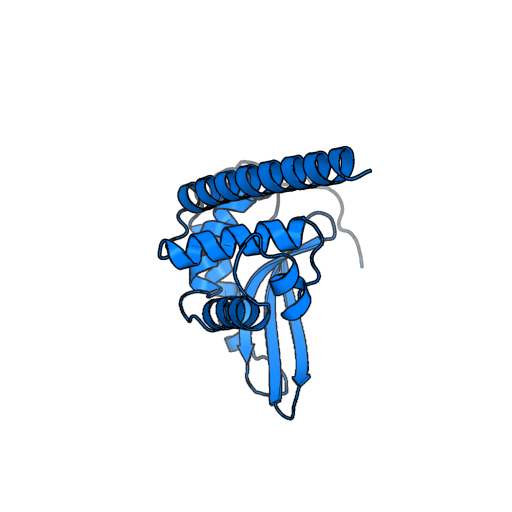 92 THR A C 1
ATOM 728 O O . THR A 1 92 ? -1.495 6.307 1.471 1.00 93.50 92 THR A O 1
ATOM 731 N N . LEU A 1 93 ? -0.489 6.073 3.470 1.00 96.38 93 LEU A N 1
ATOM 732 C CA . LEU A 1 93 ? -1.708 5.918 4.269 1.00 96.38 93 LEU A CA 1
ATOM 733 C C . LEU A 1 93 ? -2.721 7.060 4.080 1.00 96.38 93 LEU A C 1
ATOM 735 O O . LEU A 1 93 ? -3.865 6.813 3.700 1.00 96.38 93 LEU A O 1
ATOM 739 N N . ILE A 1 94 ? -2.312 8.312 4.310 1.00 96.00 94 ILE A N 1
ATOM 740 C CA . ILE A 1 94 ? -3.207 9.477 4.185 1.00 96.00 94 ILE A CA 1
ATOM 741 C C . ILE A 1 94 ? -3.708 9.652 2.738 1.00 96.00 94 ILE A C 1
ATOM 743 O O . ILE A 1 94 ? -4.925 9.771 2.547 1.00 96.00 94 ILE A O 1
ATOM 747 N N . PRO A 1 95 ? -2.839 9.614 1.703 1.00 95.50 95 PRO A N 1
ATOM 748 C CA . PRO A 1 95 ? -3.289 9.633 0.315 1.00 95.50 95 PRO A CA 1
ATOM 749 C C . PRO A 1 95 ? -4.280 8.514 -0.024 1.00 95.50 95 PRO A C 1
ATOM 751 O O . PRO A 1 95 ? -5.271 8.755 -0.715 1.00 95.50 95 PRO A O 1
ATOM 754 N N . LEU A 1 96 ? -4.058 7.304 0.496 1.00 95.38 96 LEU A N 1
ATOM 755 C CA . LEU A 1 96 ? -4.945 6.165 0.276 1.00 95.38 96 LEU A CA 1
ATOM 756 C C . LEU A 1 96 ? -6.316 6.364 0.937 1.00 95.38 96 LEU A C 1
ATOM 758 O O . LEU A 1 96 ? -7.336 6.103 0.305 1.00 95.38 96 LEU A O 1
ATOM 762 N N . ILE A 1 97 ? -6.378 6.878 2.167 1.00 96.38 97 ILE A N 1
ATOM 763 C CA . ILE A 1 97 ? -7.661 7.180 2.823 1.00 96.38 97 ILE A CA 1
ATOM 764 C C . ILE A 1 97 ? -8.428 8.258 2.044 1.00 96.38 97 ILE A C 1
ATOM 766 O O . ILE A 1 97 ? -9.628 8.112 1.806 1.00 96.38 97 ILE A O 1
ATOM 770 N N . ARG A 1 98 ? -7.740 9.307 1.571 1.00 95.88 98 ARG A N 1
ATOM 771 C CA . ARG A 1 98 ? -8.344 10.341 0.711 1.00 95.88 98 ARG A CA 1
ATOM 772 C C . ARG A 1 98 ? -8.866 9.762 -0.601 1.00 95.88 98 ARG A C 1
ATOM 774 O O . ARG A 1 98 ? -9.959 10.127 -1.030 1.00 95.88 98 ARG A O 1
ATOM 781 N N . LEU A 1 99 ? -8.128 8.834 -1.211 1.00 94.88 99 LEU A N 1
ATOM 782 C CA . LEU A 1 99 ? -8.565 8.109 -2.404 1.00 94.88 99 LEU A CA 1
ATOM 783 C C . LEU A 1 99 ? -9.842 7.295 -2.144 1.00 94.88 99 LEU A C 1
ATOM 785 O O . LEU A 1 99 ? -10.729 7.235 -2.994 1.00 94.88 99 LEU A O 1
ATOM 789 N N . LEU A 1 100 ? -9.955 6.695 -0.960 1.00 94.88 100 LEU A N 1
ATOM 790 C CA . LEU A 1 100 ? -11.106 5.893 -0.549 1.00 94.88 100 LEU A CA 1
ATOM 791 C C . LEU A 1 100 ? -12.313 6.729 -0.098 1.00 94.88 100 LEU A C 1
ATOM 793 O O . LEU A 1 100 ? -13.364 6.152 0.185 1.00 94.88 100 LEU A O 1
ATOM 797 N N . ARG A 1 101 ? -12.222 8.066 -0.083 1.00 94.25 101 ARG A N 1
ATOM 798 C CA . ARG A 1 101 ? -13.316 8.963 0.325 1.00 94.25 101 ARG A CA 1
ATOM 799 C C . ARG A 1 101 ? -14.678 8.622 -0.299 1.00 94.25 101 ARG A C 1
ATOM 801 O O . ARG A 1 101 ? -15.632 8.540 0.468 1.00 94.25 101 ARG A O 1
ATOM 808 N N . PRO A 1 102 ? -14.818 8.363 -1.619 1.00 92.00 102 PRO A N 1
ATOM 809 C CA . PRO A 1 102 ? -16.123 8.055 -2.220 1.00 92.00 102 PRO A CA 1
ATOM 810 C C . PRO A 1 102 ? -16.791 6.785 -1.673 1.00 92.00 102 PRO A C 1
ATOM 812 O O . PRO A 1 102 ? -18.002 6.615 -1.833 1.00 92.00 102 PRO A O 1
ATOM 815 N N . ILE A 1 103 ? -15.996 5.888 -1.079 1.00 91.81 103 ILE A N 1
ATOM 816 C CA . ILE A 1 103 ? -16.453 4.675 -0.402 1.00 91.81 103 ILE A CA 1
ATOM 817 C C . ILE A 1 103 ? -16.729 5.000 1.065 1.00 91.81 103 ILE A C 1
ATOM 819 O O . ILE A 1 103 ? -17.857 4.835 1.519 1.00 91.81 103 ILE A O 1
ATOM 823 N N . LEU A 1 104 ? -15.716 5.498 1.777 1.00 93.00 104 LEU A N 1
ATOM 824 C CA . LEU A 1 104 ? -15.743 5.710 3.224 1.00 93.00 104 LEU A CA 1
ATOM 825 C C . LEU A 1 104 ? -16.831 6.698 3.661 1.00 93.00 104 LEU A C 1
ATOM 827 O O . LEU A 1 104 ? -17.506 6.448 4.649 1.00 93.00 104 LEU A O 1
ATOM 831 N N . SER A 1 105 ? -17.073 7.771 2.901 1.00 90.56 105 SER A N 1
ATOM 832 C CA . SER A 1 105 ? -18.075 8.791 3.254 1.00 90.56 105 SER A CA 1
ATOM 833 C C . SER A 1 105 ? -19.524 8.296 3.183 1.00 90.56 105 SER A C 1
ATOM 835 O O . SER A 1 105 ? -20.443 9.032 3.532 1.00 90.56 105 SER A O 1
ATOM 837 N N . LYS A 1 106 ? -19.749 7.100 2.629 1.00 89.00 106 LYS A N 1
ATOM 838 C CA . LYS A 1 106 ? -21.075 6.491 2.468 1.00 89.00 106 LYS A CA 1
ATOM 839 C C . LYS A 1 106 ? -21.313 5.348 3.448 1.00 89.00 106 LYS A C 1
ATOM 841 O O . LYS A 1 106 ? -22.427 4.835 3.485 1.00 89.00 106 LYS A O 1
ATOM 846 N N . LEU A 1 107 ? -20.282 4.924 4.175 1.00 88.19 107 LEU A N 1
ATOM 847 C CA . LEU A 1 107 ? -20.388 3.852 5.153 1.00 88.19 107 LEU A CA 1
ATOM 848 C C . LEU A 1 107 ? -20.994 4.387 6.447 1.00 88.19 107 LEU A C 1
ATOM 850 O O . LEU A 1 107 ? -20.651 5.482 6.884 1.00 88.19 107 LEU A O 1
ATOM 854 N N . ASP A 1 108 ? -21.875 3.596 7.048 1.00 86.38 108 ASP A N 1
ATOM 855 C CA . ASP A 1 108 ? -22.398 3.869 8.391 1.00 86.38 108 ASP A CA 1
ATOM 856 C C . ASP A 1 108 ? -21.376 3.479 9.468 1.00 86.38 108 ASP A C 1
ATOM 858 O O . ASP A 1 108 ? -21.302 4.100 10.523 1.00 86.38 108 ASP A O 1
ATOM 862 N N . GLU A 1 109 ? -20.540 2.484 9.166 1.00 90.69 109 GLU A N 1
ATOM 863 C CA . GLU A 1 109 ? -19.480 1.988 10.034 1.00 90.69 109 GLU A CA 1
ATOM 864 C C . GLU A 1 109 ? -18.221 1.671 9.218 1.00 90.69 109 GLU A C 1
ATOM 866 O O . GLU A 1 109 ? -18.284 1.143 8.102 1.00 90.69 109 GLU A O 1
ATOM 871 N N . ILE A 1 110 ? -17.055 1.971 9.793 1.00 94.25 110 ILE A N 1
ATOM 872 C CA . ILE A 1 110 ? -15.754 1.599 9.238 1.00 94.25 110 ILE A CA 1
ATOM 873 C C . ILE A 1 110 ? -15.243 0.377 9.995 1.00 94.25 110 ILE A C 1
ATOM 875 O O . ILE A 1 110 ? -14.767 0.482 11.123 1.00 94.25 110 ILE A O 1
ATOM 879 N N . VAL A 1 111 ? -15.296 -0.784 9.346 1.00 95.38 111 VAL A N 1
ATOM 880 C CA . VAL A 1 111 ? -14.787 -2.034 9.917 1.00 95.38 111 VAL A CA 1
ATOM 881 C C . VAL A 1 111 ? -13.337 -2.236 9.493 1.00 95.3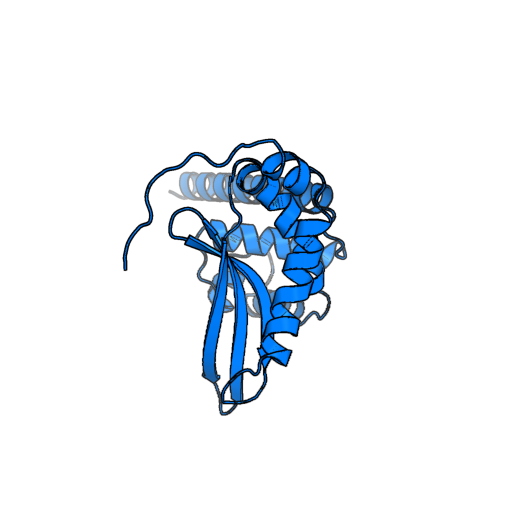8 111 VAL A C 1
ATOM 883 O O . VAL A 1 111 ? -13.034 -2.399 8.307 1.00 95.38 111 VAL A O 1
ATOM 886 N N . LEU A 1 112 ? -12.434 -2.248 10.472 1.00 97.19 112 LEU A N 1
ATOM 887 C CA . LEU A 1 112 ? -11.024 -2.567 10.270 1.00 97.19 112 LEU A CA 1
ATOM 888 C C . LEU A 1 112 ? -10.762 -4.035 10.601 1.00 97.19 112 LEU A C 1
ATOM 890 O O . LEU A 1 112 ? -11.159 -4.543 11.644 1.00 97.19 112 LEU A O 1
ATOM 894 N N . THR A 1 113 ? -10.046 -4.706 9.710 1.00 96.75 113 THR A N 1
ATOM 895 C CA . THR A 1 113 ? -9.547 -6.068 9.905 1.00 96.75 113 THR A CA 1
ATOM 896 C C . THR A 1 113 ? -8.044 -6.039 10.081 1.00 96.75 113 THR A C 1
ATOM 898 O O . THR A 1 113 ? -7.359 -5.248 9.430 1.00 96.75 113 THR A O 1
ATOM 901 N N . MET A 1 114 ? -7.531 -6.932 10.917 1.00 95.69 114 MET A N 1
ATOM 902 C CA . M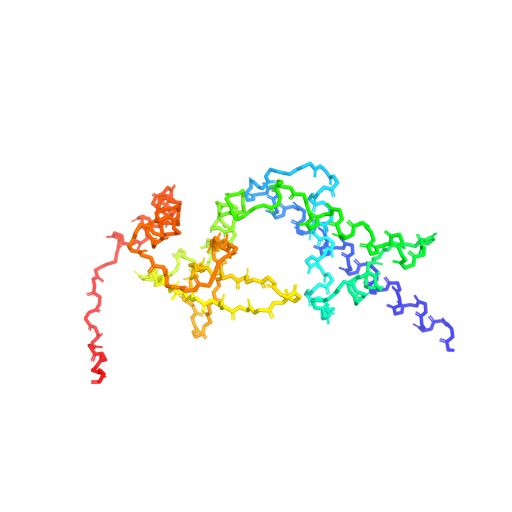ET A 1 114 ? -6.103 -7.149 11.076 1.00 95.69 114 MET A CA 1
ATOM 903 C C . MET A 1 114 ? -5.782 -8.596 10.730 1.00 95.69 114 MET A C 1
ATOM 905 O O . MET A 1 114 ? -6.442 -9.506 11.227 1.00 95.69 114 MET A O 1
ATOM 909 N N . ASP A 1 115 ? -4.774 -8.799 9.890 1.00 92.88 115 ASP A N 1
ATOM 910 C CA . ASP A 1 115 ? -4.351 -10.128 9.458 1.00 92.88 115 ASP A CA 1
ATOM 911 C C . ASP A 1 115 ? -2.827 -10.281 9.520 1.00 92.88 115 ASP A C 1
ATOM 913 O O . ASP A 1 115 ? -2.074 -9.312 9.347 1.00 92.88 115 ASP A O 1
ATOM 917 N N . ARG A 1 116 ? -2.370 -11.512 9.776 1.00 91.75 116 ARG A N 1
ATOM 918 C CA . ARG A 1 116 ? -0.950 -11.872 9.747 1.00 91.75 116 ARG A CA 1
ATOM 919 C C . ARG A 1 116 ? -0.645 -12.813 8.603 1.00 91.75 116 ARG A C 1
ATOM 921 O O . ARG A 1 116 ? -1.181 -13.910 8.515 1.00 91.75 116 ARG A O 1
ATOM 928 N N . THR A 1 117 ? 0.374 -12.450 7.836 1.00 92.19 117 THR A N 1
ATOM 929 C CA . THR A 1 117 ? 0.951 -13.310 6.807 1.00 92.19 117 THR A CA 1
ATOM 930 C C . THR A 1 117 ? 2.395 -13.664 7.165 1.00 92.19 117 THR A C 1
ATOM 932 O O . THR A 1 117 ? 3.260 -12.790 7.216 1.00 92.19 117 THR A O 1
ATOM 935 N N . GLU A 1 118 ? 2.675 -14.949 7.395 1.00 92.44 118 GLU A N 1
ATOM 936 C CA . GLU A 1 118 ? 4.018 -15.461 7.701 1.00 92.44 118 GLU A CA 1
ATOM 937 C C . GLU A 1 118 ? 4.557 -16.319 6.551 1.00 92.44 118 GLU A C 1
ATOM 939 O O . GLU A 1 118 ? 3.961 -17.327 6.178 1.00 92.44 118 GLU A O 1
ATOM 944 N N . TRP A 1 119 ? 5.729 -15.953 6.029 1.00 91.50 119 TRP A N 1
ATOM 945 C CA . TRP A 1 119 ? 6.455 -16.700 5.005 1.00 91.50 119 TRP A CA 1
ATOM 946 C C . TRP A 1 119 ? 7.894 -16.977 5.441 1.00 91.50 119 TRP A C 1
ATOM 948 O O . TRP A 1 119 ? 8.551 -16.146 6.070 1.00 91.50 119 TRP A O 1
ATOM 958 N N . LYS A 1 120 ? 8.441 -18.116 5.006 1.00 90.88 120 LYS A N 1
ATOM 959 C CA . LYS A 1 120 ? 9.882 -18.386 5.045 1.00 90.88 120 LYS A CA 1
ATOM 960 C C . LYS A 1 120 ? 10.422 -18.396 3.623 1.00 90.88 120 LYS A C 1
ATOM 962 O O . LYS A 1 120 ? 10.056 -19.249 2.820 1.00 90.88 120 LYS A O 1
ATOM 967 N N . LYS A 1 121 ? 11.317 -17.463 3.298 1.00 86.31 121 LYS A N 1
ATOM 968 C CA . LYS A 1 121 ? 11.914 -17.355 1.962 1.00 86.31 121 LYS A CA 1
ATOM 969 C C . LYS A 1 121 ? 13.427 -17.241 2.066 1.00 86.31 121 LYS A C 1
ATOM 971 O O . LYS A 1 121 ? 13.941 -16.337 2.713 1.00 86.31 121 LYS A O 1
ATOM 976 N N . ARG A 1 122 ? 14.149 -18.153 1.400 1.00 88.31 122 ARG A N 1
ATOM 977 C CA . ARG A 1 122 ? 15.630 -18.201 1.390 1.00 88.31 122 ARG A CA 1
ATOM 978 C C . ARG A 1 122 ? 16.238 -18.150 2.802 1.00 88.31 122 ARG A C 1
ATOM 980 O O . ARG A 1 122 ? 17.143 -17.370 3.070 1.00 88.31 122 ARG A O 1
ATOM 987 N N . GLY A 1 123 ? 15.668 -18.924 3.724 1.00 88.62 123 GLY A N 1
ATOM 988 C CA . GLY A 1 123 ? 16.113 -18.976 5.120 1.00 88.62 123 GLY A CA 1
ATOM 989 C C . GLY A 1 123 ? 15.713 -17.775 5.987 1.00 88.62 123 GLY A C 1
ATOM 990 O O . GLY A 1 123 ? 15.890 -17.847 7.198 1.00 88.62 123 GLY A O 1
ATOM 991 N N . LYS A 1 124 ? 15.125 -16.715 5.417 1.00 90.50 124 LYS A N 1
ATOM 992 C CA . LYS A 1 124 ? 14.655 -15.538 6.158 1.00 90.50 124 LYS A CA 1
ATOM 993 C C . LYS A 1 124 ? 13.151 -15.608 6.398 1.00 90.50 124 LYS A C 1
ATOM 995 O O . LYS A 1 124 ? 12.386 -15.949 5.492 1.00 90.50 124 LYS A O 1
ATOM 1000 N N . TRP A 1 125 ? 12.742 -15.276 7.616 1.00 93.12 125 TRP A N 1
ATOM 1001 C CA . TRP A 1 125 ? 11.337 -15.115 7.970 1.00 93.12 125 TRP A CA 1
ATOM 1002 C C . TRP A 1 125 ? 10.855 -13.727 7.561 1.00 93.12 125 TRP A C 1
ATOM 1004 O O . TRP A 1 125 ? 11.540 -12.733 7.798 1.00 93.12 125 TRP A O 1
ATOM 1014 N N . ILE A 1 126 ? 9.687 -13.684 6.930 1.00 92.88 126 ILE A N 1
ATOM 1015 C CA . ILE A 1 126 ? 8.960 -12.468 6.586 1.00 92.88 126 ILE A CA 1
ATOM 1016 C C . ILE A 1 126 ? 7.595 -12.609 7.237 1.00 92.88 126 ILE A C 1
ATOM 1018 O O . ILE A 1 126 ? 6.830 -13.499 6.877 1.00 92.88 126 ILE A O 1
ATOM 1022 N N . ASN A 1 127 ? 7.310 -11.755 8.207 1.00 93.50 127 ASN A N 1
ATOM 1023 C CA . ASN A 1 127 ? 6.047 -11.763 8.924 1.00 93.50 127 ASN A CA 1
ATOM 1024 C C . ASN A 1 127 ? 5.424 -10.379 8.795 1.00 93.50 127 ASN A C 1
ATOM 1026 O O . ASN A 1 127 ? 6.004 -9.395 9.245 1.00 93.50 127 ASN A O 1
ATOM 1030 N N . ILE A 1 128 ? 4.293 -10.302 8.107 1.00 94.62 128 ILE A N 1
ATOM 1031 C CA . ILE A 1 128 ? 3.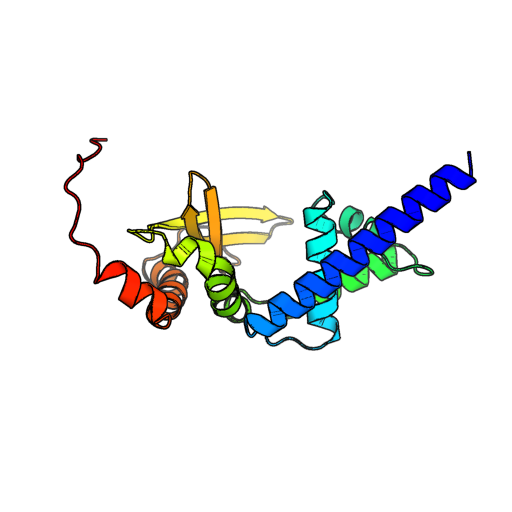610 -9.053 7.789 1.00 94.62 128 ILE A CA 1
ATOM 1032 C C . ILE A 1 128 ? 2.361 -8.985 8.655 1.00 94.62 128 ILE A C 1
ATOM 1034 O O . ILE A 1 128 ? 1.516 -9.876 8.580 1.00 94.62 128 ILE A O 1
ATOM 1038 N N . LEU A 1 129 ? 2.249 -7.930 9.458 1.00 96.44 129 LEU A N 1
ATOM 1039 C CA . LEU A 1 129 ? 1.021 -7.593 10.169 1.00 96.44 129 LEU A CA 1
ATOM 1040 C C . LEU A 1 129 ? 0.348 -6.445 9.420 1.00 96.44 129 LEU A C 1
ATOM 1042 O O . LEU A 1 129 ? 0.936 -5.370 9.298 1.00 96.44 129 LEU A O 1
ATOM 1046 N N . THR A 1 130 ? -0.855 -6.689 8.907 1.00 97.06 130 THR A N 1
ATOM 1047 C CA . THR A 1 130 ? -1.579 -5.763 8.028 1.00 97.06 130 THR A CA 1
ATOM 1048 C C . THR A 1 130 ? -2.883 -5.334 8.676 1.00 97.06 130 THR A C 1
ATOM 1050 O O . THR A 1 130 ? -3.620 -6.176 9.178 1.00 97.06 130 THR A O 1
ATOM 1053 N N . VAL A 1 131 ? -3.190 -4.041 8.606 1.00 98.19 131 VAL A N 1
ATOM 1054 C CA . VAL A 1 131 ? -4.519 -3.484 8.866 1.00 98.19 131 VAL A CA 1
ATOM 1055 C C . VAL A 1 131 ? -5.162 -3.126 7.533 1.00 98.19 131 VAL A C 1
ATOM 1057 O O . VAL A 1 131 ? -4.552 -2.481 6.676 1.00 98.19 131 VAL A O 1
ATOM 1060 N N . ALA A 1 132 ? -6.403 -3.556 7.357 1.00 97.75 132 ALA A N 1
ATOM 1061 C CA . ALA A 1 132 ? -7.168 -3.391 6.134 1.00 97.75 132 ALA A CA 1
ATOM 1062 C C . ALA A 1 132 ? -8.595 -2.921 6.431 1.00 97.75 132 ALA A C 1
ATOM 1064 O O . ALA A 1 132 ? -9.174 -3.276 7.454 1.00 97.75 132 ALA A O 1
ATOM 1065 N N . LEU A 1 133 ? -9.171 -2.162 5.503 1.00 97.06 133 LEU A N 1
ATOM 1066 C CA . LEU A 1 133 ? -10.592 -1.832 5.483 1.00 97.06 133 LEU A CA 1
ATOM 1067 C C . LEU A 1 133 ? -11.389 -3.032 4.966 1.00 97.06 133 LEU A C 1
ATOM 1069 O O . LEU A 1 133 ? -11.107 -3.524 3.872 1.00 97.06 133 LEU A O 1
ATOM 1073 N N . SER A 1 134 ? -12.413 -3.454 5.703 1.00 96.38 134 SER A N 1
ATOM 1074 C CA . SER A 1 134 ? -13.409 -4.401 5.204 1.00 96.38 134 SER A CA 1
ATOM 1075 C C . SER A 1 134 ? -14.495 -3.656 4.431 1.00 96.38 134 SER A C 1
ATOM 1077 O O . SER A 1 134 ? -15.147 -2.754 4.953 1.00 96.38 134 SER A O 1
ATOM 1079 N N . TYR A 1 135 ? -14.693 -4.022 3.167 1.00 94.69 135 TYR A N 1
ATOM 1080 C CA . TYR A 1 135 ? -15.706 -3.425 2.306 1.00 94.69 135 TYR A CA 1
ATOM 1081 C C . TYR A 1 135 ? -16.273 -4.456 1.329 1.00 94.69 135 TYR A C 1
ATOM 1083 O O . TYR A 1 135 ? -15.553 -4.985 0.483 1.00 94.69 135 TYR A O 1
ATOM 1091 N N . LYS A 1 136 ? -17.585 -4.726 1.416 1.00 92.12 136 LYS A N 1
ATOM 1092 C CA . LYS A 1 136 ? -18.327 -5.634 0.512 1.00 92.12 136 LYS A CA 1
ATOM 1093 C C . LYS A 1 136 ? -17.643 -6.997 0.305 1.00 92.12 136 LYS A C 1
ATOM 1095 O O . LYS A 1 136 ? -17.444 -7.437 -0.826 1.00 92.12 136 LYS A O 1
ATOM 1100 N N . GLY A 1 137 ? -17.246 -7.643 1.403 1.00 91.19 137 GLY A N 1
ATOM 1101 C CA . GLY A 1 137 ? -16.574 -8.948 1.370 1.00 91.19 137 GLY A CA 1
ATOM 1102 C C . GLY A 1 137 ? -15.136 -8.909 0.837 1.00 91.19 137 GLY A C 1
ATOM 1103 O O . GLY A 1 137 ? -14.588 -9.950 0.488 1.00 91.19 137 GLY A O 1
ATOM 1104 N N . ARG A 1 138 ? -14.520 -7.724 0.744 1.00 92.31 138 ARG A N 1
ATOM 1105 C CA . ARG A 1 138 ? -13.123 -7.536 0.336 1.00 92.31 138 ARG A CA 1
ATOM 1106 C C . ARG A 1 138 ? -12.352 -6.801 1.418 1.00 92.31 138 ARG A C 1
ATOM 1108 O O . ARG A 1 138 ? -12.892 -5.912 2.069 1.00 92.31 138 ARG A O 1
ATOM 1115 N N . THR A 1 139 ? -11.075 -7.131 1.551 1.00 94.12 139 THR A N 1
ATOM 1116 C CA . THR A 1 139 ? -10.138 -6.423 2.421 1.00 94.12 139 THR A CA 1
ATOM 1117 C C . THR A 1 139 ? -9.234 -5.533 1.574 1.00 94.12 139 THR A C 1
ATOM 1119 O O . THR A 1 139 ? -8.592 -5.990 0.629 1.00 94.12 139 THR A O 1
ATOM 1122 N N . ILE A 1 140 ? -9.209 -4.236 1.882 1.00 95.50 140 ILE A N 1
ATOM 1123 C CA . ILE A 1 140 ? -8.346 -3.247 1.228 1.00 95.50 140 ILE A CA 1
ATOM 1124 C C . ILE A 1 140 ? -7.230 -2.890 2.215 1.00 95.50 140 ILE A C 1
ATOM 1126 O O . ILE A 1 140 ? -7.512 -2.203 3.198 1.00 95.50 140 ILE A O 1
ATOM 1130 N N . PRO A 1 141 ? -5.983 -3.348 2.004 1.00 95.88 141 PRO A N 1
ATOM 1131 C CA . PRO A 1 141 ? -4.867 -3.027 2.890 1.00 95.88 141 PRO A CA 1
ATOM 1132 C C . PRO A 1 141 ? -4.660 -1.517 2.993 1.00 95.88 141 PRO A C 1
ATOM 1134 O O . PRO A 1 141 ? -4.563 -0.842 1.971 1.00 95.88 141 PRO A O 1
ATOM 1137 N N . LEU A 1 142 ? -4.585 -1.001 4.220 1.00 97.38 142 LEU A N 1
ATOM 1138 C CA . LEU A 1 142 ? -4.350 0.418 4.496 1.00 97.38 142 LEU A CA 1
ATOM 1139 C C . LEU A 1 142 ? -2.929 0.656 4.996 1.00 97.38 142 LEU A C 1
ATOM 1141 O O . LEU A 1 142 ? -2.254 1.578 4.548 1.00 97.38 142 LEU A O 1
ATOM 1145 N N . PHE A 1 143 ? -2.477 -0.185 5.923 1.00 98.00 143 PHE A N 1
ATOM 1146 C CA . PHE A 1 143 ? -1.188 -0.035 6.579 1.00 98.00 143 PHE A CA 1
ATOM 1147 C C . PHE A 1 143 ? -0.644 -1.396 6.999 1.00 98.00 143 PHE A C 1
ATOM 1149 O O . PHE A 1 143 ? -1.407 -2.318 7.285 1.00 98.00 143 PHE A O 1
ATOM 1156 N N . TRP A 1 144 ? 0.676 -1.544 7.028 1.00 97.12 144 TRP A N 1
ATOM 1157 C CA . TRP A 1 144 ? 1.309 -2.779 7.472 1.00 97.12 144 TRP A CA 1
ATOM 1158 C C . TRP A 1 144 ? 2.716 -2.534 7.994 1.00 97.12 144 TRP A C 1
ATOM 1160 O O . TRP A 1 144 ? 3.383 -1.563 7.636 1.00 97.12 144 TRP A O 1
ATOM 1170 N N . ILE A 1 145 ? 3.182 -3.479 8.802 1.00 95.56 145 ILE A N 1
ATOM 1171 C CA . ILE A 1 145 ? 4.555 -3.549 9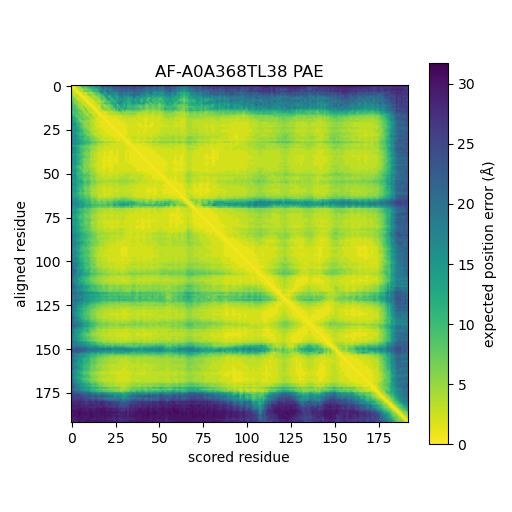.293 1.00 95.56 145 ILE A CA 1
ATOM 1172 C C . ILE A 1 145 ? 5.136 -4.929 8.998 1.00 95.56 145 ILE A C 1
ATOM 1174 O O . ILE A 1 145 ? 4.423 -5.935 8.983 1.00 95.56 145 ILE A O 1
ATOM 1178 N N . VAL A 1 146 ? 6.441 -4.973 8.729 1.00 93.50 146 VAL A N 1
ATOM 1179 C CA . VAL A 1 146 ? 7.154 -6.201 8.366 1.00 93.50 146 VAL A CA 1
ATOM 1180 C C . VAL A 1 146 ? 8.184 -6.526 9.435 1.00 93.50 146 VAL A C 1
ATOM 1182 O O . VAL A 1 146 ? 9.071 -5.728 9.727 1.00 93.50 146 VAL A O 1
ATOM 1185 N N . PHE A 1 147 ? 8.103 -7.734 9.977 1.00 92.06 147 PHE A N 1
ATOM 1186 C CA . PHE A 1 147 ? 9.045 -8.274 10.944 1.00 92.06 147 PHE A CA 1
ATOM 1187 C C . PHE A 1 147 ? 9.960 -9.311 10.289 1.00 92.06 147 PHE A C 1
ATOM 1189 O O . PHE A 1 147 ? 9.505 -10.214 9.585 1.00 92.06 147 PHE A O 1
ATOM 1196 N N . GLY A 1 148 ? 11.258 -9.226 10.586 1.00 89.25 148 GLY A N 1
ATOM 1197 C CA . GLY A 1 148 ? 12.279 -10.184 10.139 1.00 89.25 148 GLY A CA 1
ATOM 1198 C C . GLY A 1 148 ? 12.393 -11.444 11.005 1.00 89.25 148 GLY A C 1
ATOM 1199 O O . GLY A 1 148 ? 13.453 -12.066 11.042 1.00 89.25 148 GLY A O 1
ATOM 1200 N N . ARG A 1 149 ? 11.342 -11.797 11.754 1.00 88.81 149 ARG A N 1
ATOM 1201 C CA . ARG A 1 149 ? 11.339 -12.900 12.727 1.00 88.81 149 ARG A CA 1
ATOM 1202 C C . ARG A 1 149 ? 10.086 -13.758 12.610 1.00 88.81 149 ARG A C 1
ATOM 1204 O O . ARG A 1 149 ? 9.042 -13.299 12.150 1.00 88.81 149 ARG A O 1
ATOM 1211 N N . ARG A 1 150 ? 10.202 -14.998 13.079 1.00 83.88 150 ARG A N 1
ATOM 1212 C CA . ARG A 1 150 ? 9.073 -15.916 13.250 1.00 83.88 150 ARG A CA 1
ATOM 1213 C C . ARG A 1 150 ? 8.283 -15.563 14.512 1.00 83.88 150 ARG A C 1
ATOM 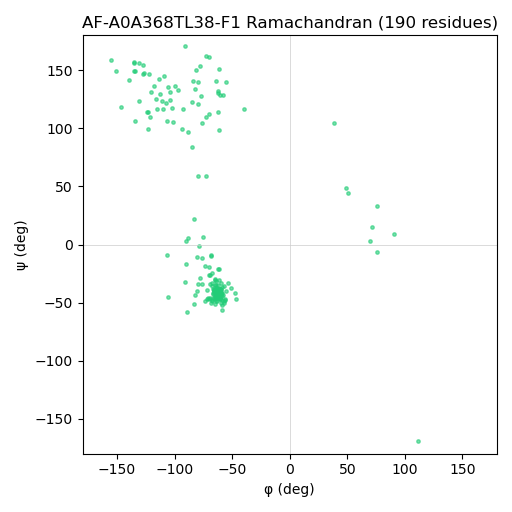1215 O O . ARG A 1 150 ? 8.870 -15.062 15.470 1.00 83.88 150 ARG A O 1
ATOM 1222 N N . GLY A 1 151 ? 6.997 -15.902 14.536 1.00 77.81 151 GLY A N 1
ATOM 1223 C CA . GLY A 1 151 ? 6.219 -15.966 15.771 1.00 77.81 151 GLY A CA 1
ATOM 1224 C C . GLY A 1 151 ? 5.144 -14.893 15.895 1.00 77.81 151 GLY A C 1
ATOM 1225 O O . GLY A 1 151 ? 4.786 -14.213 14.931 1.00 77.81 151 GLY A O 1
ATOM 1226 N N . ASN A 1 152 ? 4.593 -14.790 17.101 1.00 80.12 152 ASN A N 1
ATOM 1227 C CA . ASN A 1 152 ? 3.398 -14.002 17.365 1.00 80.12 152 ASN A CA 1
ATOM 1228 C C . ASN A 1 152 ? 3.701 -12.514 17.546 1.00 80.12 152 ASN A C 1
ATOM 1230 O O . ASN A 1 152 ? 4.758 -12.104 18.026 1.00 80.12 152 ASN A O 1
ATOM 1234 N N . THR A 1 153 ? 2.720 -11.705 17.176 1.00 85.00 153 THR A N 1
ATOM 1235 C CA . THR A 1 153 ? 2.655 -10.280 17.492 1.00 85.00 153 THR A CA 1
ATOM 1236 C C . THR A 1 153 ? 2.054 -10.101 18.881 1.00 85.00 153 THR A C 1
ATOM 1238 O O . THR A 1 153 ? 1.113 -10.803 19.238 1.00 85.00 153 THR A O 1
ATOM 1241 N N . SER A 1 154 ? 2.586 -9.157 19.647 1.00 89.38 154 SER A N 1
ATOM 1242 C CA . SER A 1 154 ? 2.019 -8.713 20.927 1.00 89.38 154 SER A CA 1
ATOM 1243 C C . SER A 1 154 ? 1.052 -7.541 20.738 1.00 89.38 154 SER A C 1
ATOM 1245 O O . SER A 1 154 ? 1.023 -6.927 19.671 1.00 89.38 154 SER A O 1
ATOM 1247 N N . LEU A 1 155 ? 0.330 -7.179 21.803 1.00 92.00 155 LEU A N 1
ATOM 1248 C CA . LEU A 1 155 ? -0.529 -5.992 21.842 1.00 92.00 155 LEU A CA 1
ATOM 1249 C C . LEU A 1 155 ? 0.200 -4.711 21.398 1.00 92.00 155 LEU A C 1
ATOM 1251 O O . LEU A 1 155 ? -0.373 -3.895 20.687 1.00 92.00 155 LEU A O 1
ATOM 1255 N N . GLU A 1 156 ? 1.476 -4.559 21.754 1.00 93.69 156 GLU A N 1
ATOM 1256 C CA . GLU A 1 156 ? 2.285 -3.409 21.330 1.00 93.69 156 GLU A CA 1
ATOM 1257 C C . GLU A 1 156 ? 2.460 -3.351 19.807 1.00 93.69 156 GLU A C 1
ATOM 1259 O O . GLU A 1 156 ? 2.338 -2.289 19.202 1.00 93.69 156 GLU A O 1
ATOM 1264 N N . HIS A 1 157 ? 2.631 -4.502 19.152 1.00 93.69 157 HIS A N 1
ATOM 1265 C CA . HIS A 1 157 ? 2.683 -4.560 17.689 1.00 93.69 157 HIS A CA 1
ATOM 1266 C C . HIS A 1 157 ? 1.322 -4.255 17.053 1.00 93.69 157 HIS A C 1
ATOM 1268 O O . HIS A 1 157 ? 1.264 -3.667 15.976 1.00 93.69 157 HIS A O 1
ATOM 1274 N N . TRP A 1 158 ? 0.225 -4.649 17.707 1.00 95.06 158 TRP A N 1
ATOM 1275 C CA . TRP A 1 158 ? -1.127 -4.342 17.239 1.00 95.06 158 TRP A CA 1
ATOM 1276 C C . TRP A 1 158 ? -1.405 -2.845 17.308 1.00 95.06 158 TRP A C 1
ATOM 1278 O O . TRP A 1 158 ? -1.856 -2.266 16.325 1.00 95.06 158 TRP A O 1
ATOM 1288 N N . LYS A 1 159 ? -1.053 -2.193 18.422 1.00 95.69 159 LYS A N 1
ATOM 1289 C CA . LYS A 1 159 ? -1.120 -0.731 18.544 1.00 95.69 159 LYS A CA 1
ATOM 1290 C C . LYS A 1 159 ? -0.274 -0.047 17.474 1.00 95.69 159 LYS A C 1
ATOM 1292 O O . LYS A 1 159 ? -0.755 0.878 16.835 1.00 95.69 159 LYS A O 1
ATOM 1297 N N . GLN A 1 160 ? 0.940 -0.542 17.224 1.00 95.50 160 GLN A N 1
ATOM 1298 C CA . GLN A 1 160 ? 1.850 0.030 16.228 1.00 95.50 160 GLN A CA 1
ATOM 1299 C C . GLN A 1 160 ? 1.269 0.041 14.804 1.00 95.50 160 GLN A C 1
ATOM 1301 O O . GLN A 1 160 ? 1.571 0.950 14.034 1.00 95.50 160 GLN A O 1
ATOM 1306 N N . VAL A 1 161 ? 0.455 -0.955 14.436 1.00 96.31 161 VAL A N 1
ATOM 1307 C CA . VAL A 1 161 ? -0.179 -1.006 13.108 1.00 96.31 161 VAL A CA 1
ATOM 1308 C C . VAL A 1 161 ? -1.559 -0.332 13.083 1.00 96.31 161 VAL A C 1
ATOM 1310 O O . VAL A 1 161 ? -1.932 0.237 12.060 1.00 96.31 161 VAL A O 1
ATOM 1313 N N . LEU A 1 162 ? -2.314 -0.368 14.188 1.00 97.19 162 LEU A N 1
ATOM 1314 C CA . LEU A 1 162 ? -3.676 0.176 14.266 1.00 97.19 162 LEU A CA 1
ATOM 1315 C C . LEU A 1 162 ? -3.706 1.684 14.512 1.00 97.19 162 LEU A C 1
ATOM 1317 O O . LEU A 1 162 ? -4.493 2.373 13.867 1.00 97.19 162 LEU A O 1
ATOM 1321 N N . ALA A 1 163 ? -2.871 2.194 15.423 1.00 97.00 163 ALA A N 1
ATOM 1322 C CA . ALA A 1 163 ? -2.901 3.599 15.824 1.00 97.00 163 ALA A CA 1
ATOM 1323 C C . ALA A 1 163 ? -2.735 4.556 14.630 1.00 97.00 163 ALA A C 1
ATOM 1325 O O . ALA A 1 163 ? -3.605 5.411 14.471 1.00 97.00 163 ALA A O 1
ATOM 1326 N N . PRO A 1 164 ? -1.771 4.356 13.701 1.00 97.62 164 PRO A N 1
ATOM 1327 C CA . PRO A 1 164 ? -1.645 5.231 12.537 1.00 97.62 164 PRO A CA 1
ATOM 1328 C C . PRO A 1 164 ? -2.909 5.266 11.674 1.00 97.62 164 PRO A C 1
ATOM 1330 O O . PRO A 1 164 ? -3.269 6.313 11.147 1.00 97.62 164 PRO A O 1
ATOM 1333 N N . VAL A 1 165 ? -3.602 4.130 11.529 1.00 97.62 165 VAL A N 1
ATOM 1334 C CA . VAL A 1 165 ? -4.835 4.041 10.732 1.00 97.62 165 VAL A CA 1
ATOM 1335 C C . VAL A 1 165 ? -5.980 4.770 11.425 1.00 97.62 165 VAL A C 1
ATOM 1337 O O . VAL A 1 165 ? -6.688 5.534 10.776 1.00 97.62 165 VAL A O 1
ATOM 1340 N N . ILE A 1 166 ? -6.157 4.560 12.730 1.00 96.12 166 ILE A N 1
ATOM 1341 C CA . ILE A 1 166 ? -7.216 5.211 13.511 1.00 96.12 166 ILE A CA 1
ATOM 1342 C C . ILE A 1 166 ? -7.001 6.726 13.535 1.00 96.12 166 ILE A C 1
ATOM 1344 O O . ILE A 1 166 ? -7.922 7.472 13.211 1.00 96.12 166 ILE A O 1
ATOM 1348 N N . GLU A 1 167 ? -5.785 7.178 13.839 1.00 95.75 167 GLU A N 1
ATOM 1349 C CA . GLU A 1 167 ? -5.421 8.597 13.842 1.00 95.75 167 GLU A CA 1
ATOM 1350 C C . GLU A 1 167 ? -5.645 9.229 12.464 1.00 95.75 167 GLU A C 1
ATOM 1352 O O . GLU A 1 167 ? -6.234 10.304 12.356 1.00 95.75 167 GLU A O 1
ATOM 1357 N N . ALA A 1 168 ? -5.237 8.545 11.392 1.00 95.94 168 ALA A N 1
ATOM 1358 C CA . ALA A 1 168 ? -5.432 9.025 10.030 1.00 95.94 168 ALA A CA 1
ATOM 1359 C C . ALA A 1 168 ? -6.914 9.118 9.631 1.00 95.94 168 ALA A C 1
ATOM 1361 O O . ALA A 1 168 ? -7.285 10.024 8.887 1.00 95.94 168 ALA A O 1
ATOM 1362 N N . LEU A 1 169 ? -7.766 8.207 10.112 1.00 94.94 169 LEU A N 1
ATOM 1363 C CA . LEU A 1 169 ? -9.215 8.266 9.896 1.00 94.94 169 LEU A CA 1
ATOM 1364 C C . LEU A 1 169 ? -9.865 9.390 10.715 1.00 94.94 169 LEU A C 1
ATOM 1366 O O . LEU A 1 169 ? -10.733 10.086 10.197 1.00 94.94 169 LEU A O 1
ATOM 1370 N N . GLN A 1 170 ? -9.428 9.606 11.957 1.00 91.88 170 GLN A N 1
ATOM 1371 C CA . GLN A 1 170 ? -9.934 10.676 12.829 1.00 91.88 170 GLN A CA 1
ATOM 1372 C C . GLN A 1 170 ? -9.611 12.079 12.300 1.00 91.88 170 GLN A C 1
ATOM 1374 O O . GLN A 1 170 ? -10.400 12.998 12.496 1.00 91.88 170 GLN A O 1
ATOM 1379 N N . GLN A 1 171 ? -8.495 12.236 11.584 1.00 91.12 171 GLN A N 1
ATOM 1380 C CA . GLN A 1 171 ? -8.125 13.483 10.900 1.00 91.12 171 GLN A CA 1
ATOM 1381 C C . GLN A 1 171 ? -9.039 13.833 9.710 1.00 91.12 171 GLN A C 1
ATOM 1383 O O . GLN A 1 171 ? -8.902 14.903 9.120 1.00 91.12 171 GLN A O 1
ATOM 1388 N N . MET A 1 172 ? -9.937 12.934 9.296 1.00 92.38 172 MET A N 1
ATOM 1389 C CA . MET A 1 172 ? -10.828 13.165 8.163 1.00 92.38 172 MET A CA 1
ATOM 1390 C C . MET A 1 172 ? -12.160 13.740 8.648 1.00 92.38 172 MET A C 1
ATOM 1392 O O . MET A 1 172 ? -13.069 12.998 9.021 1.00 92.38 172 MET A O 1
ATOM 1396 N N . ASP A 1 173 ? -12.325 15.058 8.550 1.00 87.19 173 ASP A N 1
ATOM 1397 C CA . ASP A 1 173 ? -13.547 15.758 8.991 1.00 87.19 173 ASP A CA 1
ATOM 1398 C C . ASP A 1 173 ? -14.835 15.180 8.374 1.00 87.19 173 ASP A C 1
ATOM 1400 O O . ASP A 1 173 ? -15.892 15.113 9.003 1.00 87.19 173 ASP A O 1
ATOM 1404 N N . TRP A 1 174 ? -14.739 14.698 7.132 1.00 86.19 174 TRP A N 1
ATOM 1405 C CA . TRP A 1 174 ? -15.847 14.107 6.381 1.00 86.19 174 TRP A CA 1
ATOM 1406 C C . TRP A 1 174 ? -16.214 12.678 6.816 1.00 86.19 174 TRP A C 1
ATOM 1408 O O . TRP A 1 174 ? -17.255 12.181 6.392 1.00 86.19 174 TRP A O 1
ATOM 1418 N N . ILE A 1 175 ? -15.393 12.020 7.640 1.00 83.38 175 ILE A N 1
ATOM 1419 C CA . ILE A 1 175 ? -15.743 10.751 8.297 1.00 83.38 175 ILE A CA 1
ATOM 1420 C C . ILE A 1 175 ? -16.555 11.053 9.558 1.00 83.38 175 ILE A C 1
ATOM 1422 O O . ILE A 1 175 ? -17.669 10.554 9.711 1.00 83.38 175 ILE A O 1
ATOM 1426 N N . SER A 1 176 ? -16.054 11.947 10.412 1.00 67.81 176 SER A N 1
ATOM 1427 C CA . SER A 1 176 ? -16.713 12.345 11.665 1.00 67.81 176 SER A CA 1
ATOM 1428 C C . SER A 1 176 ? -18.097 12.969 11.434 1.00 67.81 176 SER A C 1
ATOM 1430 O O . SER A 1 176 ? -19.052 12.656 12.147 1.00 67.81 176 SER A O 1
ATOM 1432 N N . ALA A 1 177 ? -18.247 13.785 10.383 1.00 62.75 177 ALA A N 1
ATOM 1433 C CA . ALA A 1 177 ? -19.529 14.382 9.999 1.00 62.75 177 ALA A CA 1
ATOM 1434 C C . ALA A 1 177 ? -20.543 13.373 9.420 1.00 62.75 177 ALA A C 1
ATOM 1436 O O . ALA A 1 177 ? -21.752 13.602 9.493 1.00 62.75 177 ALA A O 1
ATOM 1437 N N . GLY A 1 178 ? -20.067 12.268 8.834 1.00 58.31 178 GLY A N 1
ATOM 1438 C CA . GLY A 1 178 ? -20.915 11.211 8.272 1.00 58.31 178 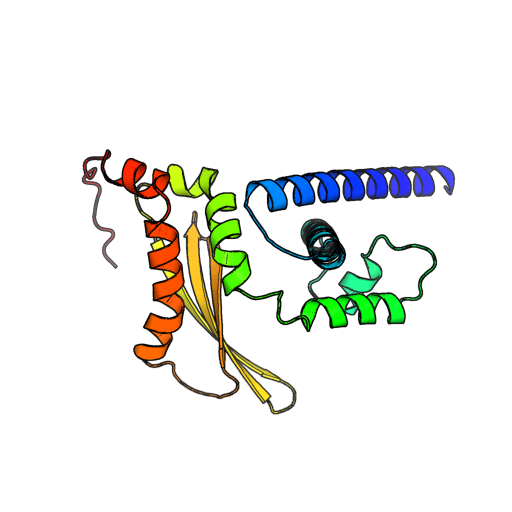GLY A CA 1
ATOM 1439 C C . GLY A 1 178 ? -21.467 10.255 9.331 1.00 58.31 178 GLY A C 1
ATOM 1440 O O . GLY A 1 178 ? -22.604 9.806 9.203 1.00 58.31 178 GLY A O 1
ATOM 1441 N N . ILE A 1 179 ? -20.688 9.997 10.388 1.00 58.59 179 ILE A N 1
ATOM 1442 C CA . ILE A 1 179 ? -21.051 9.085 11.485 1.00 58.59 179 ILE A CA 1
ATOM 1443 C C . ILE A 1 179 ? -21.993 9.770 12.493 1.00 58.59 179 ILE A C 1
ATOM 1445 O O . ILE A 1 179 ? -22.961 9.162 12.934 1.00 58.59 179 ILE A O 1
ATOM 1449 N N . SER A 1 180 ? -21.771 11.049 12.823 1.00 52.03 180 SER A N 1
ATOM 1450 C CA . SER A 1 180 ? -22.583 11.777 13.821 1.00 52.03 180 SER A CA 1
ATOM 1451 C C . SER A 1 180 ? -24.027 12.069 13.365 1.00 52.03 180 SER A C 1
ATOM 1453 O O . SER A 1 180 ? -24.940 12.172 14.179 1.00 52.03 180 SER A O 1
ATOM 1455 N N . ASN A 1 181 ? -24.267 12.162 12.052 1.00 49.84 181 ASN A N 1
ATOM 1456 C CA . ASN A 1 181 ? -25.571 12.535 11.483 1.00 49.84 181 ASN A CA 1
ATOM 1457 C C . ASN A 1 181 ? -26.537 11.361 11.247 1.00 49.84 181 ASN A C 1
ATOM 1459 O O . ASN A 1 181 ? -27.601 11.555 10.658 1.00 49.84 181 ASN A O 1
ATOM 1463 N N . LYS A 1 182 ? -26.195 10.141 11.670 1.00 53.81 182 LYS A N 1
ATOM 1464 C CA . LYS A 1 182 ? -27.049 8.967 11.468 1.00 53.81 182 LYS A CA 1
ATOM 1465 C C . LYS A 1 182 ? -27.397 8.334 12.809 1.00 53.81 182 LYS A C 1
ATOM 1467 O O . LYS A 1 182 ? -26.550 7.740 13.467 1.00 53.81 182 LYS A O 1
ATOM 1472 N N . GLN A 1 183 ? -28.667 8.459 13.208 1.00 42.06 183 GLN A N 1
ATOM 1473 C CA . GLN A 1 183 ? -29.223 7.652 14.295 1.00 42.06 183 GLN A CA 1
ATOM 1474 C C . GLN A 1 183 ? -29.020 6.163 13.972 1.00 42.06 183 GLN A C 1
ATOM 1476 O O . GLN A 1 183 ? -29.200 5.768 12.815 1.00 42.06 183 GLN A O 1
ATOM 1481 N N . PRO A 1 184 ? -28.673 5.322 14.961 1.00 43.94 184 PRO A N 1
ATOM 1482 C CA . PRO A 1 184 ? -28.509 3.897 14.729 1.00 43.94 184 PRO A CA 1
ATOM 1483 C C . PRO A 1 184 ? -29.845 3.307 14.275 1.00 43.94 184 PRO A C 1
ATOM 1485 O O . PRO A 1 184 ? -30.818 3.273 15.031 1.00 43.94 184 PRO A O 1
ATOM 1488 N N . SER A 1 185 ? -29.902 2.841 13.026 1.00 46.97 185 SER A N 1
ATOM 1489 C CA . SER A 1 185 ? -31.009 1.999 12.588 1.00 46.97 185 SER A CA 1
ATOM 1490 C C . SER A 1 185 ? -30.867 0.647 13.287 1.00 46.97 185 SER A C 1
ATOM 1492 O O . SER A 1 185 ? -29.911 -0.097 13.071 1.00 46.97 185 SER A O 1
ATOM 1494 N N . ASN A 1 186 ? -31.799 0.357 14.194 1.00 46.34 186 ASN A N 1
ATOM 1495 C CA . ASN A 1 186 ? -31.946 -0.961 14.797 1.00 46.34 186 ASN A CA 1
ATOM 1496 C C . ASN A 1 186 ? -32.253 -1.966 13.678 1.00 46.34 186 ASN A C 1
ATOM 1498 O O . ASN A 1 186 ? -33.398 -2.097 13.253 1.00 46.34 186 ASN A O 1
ATOM 1502 N N . SER A 1 187 ? -31.241 -2.690 13.205 1.00 44.50 187 SER A N 1
ATOM 1503 C CA . SER A 1 187 ? -31.458 -3.937 12.481 1.00 44.50 187 SER A CA 1
ATOM 1504 C C . SER A 1 187 ? -30.497 -5.007 12.995 1.00 44.50 187 SER A C 1
ATOM 1506 O O . SER A 1 187 ? -29.287 -4.955 12.814 1.00 44.50 187 SER A O 1
ATOM 1508 N N . SER A 1 188 ? -31.105 -5.920 13.749 1.00 39.56 188 SER A N 1
ATOM 1509 C CA . SER A 1 188 ? -30.763 -7.324 13.960 1.00 39.56 188 SER A CA 1
ATOM 1510 C C . SER A 1 188 ? -29.281 -7.694 14.073 1.00 39.56 188 SER A C 1
ATOM 1512 O O . SER A 1 188 ? -28.576 -7.874 13.083 1.00 39.56 188 SER A O 1
ATOM 1514 N N . ARG A 1 189 ? -28.872 -7.967 15.320 1.00 34.50 189 ARG A N 1
ATOM 1515 C CA . ARG A 1 189 ? -27.743 -8.845 15.657 1.00 34.50 189 ARG A CA 1
ATOM 1516 C C . ARG A 1 189 ? -27.742 -10.067 14.733 1.00 34.50 189 ARG A C 1
ATOM 1518 O O . ARG A 1 189 ? -28.656 -10.883 14.805 1.00 34.50 189 ARG A O 1
ATOM 1525 N N . CYS A 1 190 ? -26.697 -10.217 13.925 1.00 37.28 190 CYS A N 1
ATOM 1526 C CA . CYS A 1 190 ? -26.299 -11.536 13.454 1.00 37.28 190 CYS A CA 1
ATOM 1527 C C . CYS A 1 190 ? -25.674 -12.270 14.642 1.00 37.28 190 CYS A C 1
ATOM 1529 O O . CYS A 1 190 ? -24.612 -11.889 15.135 1.00 37.28 190 CYS A O 1
ATOM 1531 N N . SER A 1 191 ? -26.383 -13.278 15.136 1.00 35.66 191 SER A N 1
ATOM 1532 C CA . SER A 1 191 ? -25.841 -14.333 15.983 1.00 35.66 191 SER A CA 1
ATOM 1533 C C . SER A 1 191 ? -24.783 -15.100 15.187 1.00 35.66 191 SER A C 1
ATOM 1535 O O . SER A 1 191 ? -25.040 -15.485 14.045 1.00 35.66 191 SER A O 1
ATOM 1537 N N . PHE A 1 192 ? -23.610 -15.290 15.788 1.00 42.66 192 PHE A N 1
ATOM 1538 C CA . PHE A 1 192 ? -22.689 -16.361 15.408 1.00 42.66 192 PHE A CA 1
ATOM 1539 C C . PHE A 1 192 ? -23.201 -17.701 15.938 1.00 42.66 192 PHE A C 1
ATOM 1541 O O . PHE A 1 192 ? -23.875 -17.682 16.997 1.00 42.66 192 PHE A O 1
#

Mean predicted aligned error: 8.04 Å

pLDDT: mean 86.52, std 15.57, range [34.5, 98.19]

Secondary structure (DSSP, 8-state):
-HHHHHHHHHHHHHHHHHHHHHHHHHHHHHT----HHHHHHHHHHHHHHHTT--SSHHHHHHHS--TT--HHHHHHHHHHHHT-TTS-HHHHHHHHHHHTHHHHTT-SS--EEEEEEEEEETTEEEEEEEEEEEETTEEEEEEEEEESS-SPPPHHHHHHHHHHHHHHHHT-HHHHHHHHT-----------

Nearest PDB structures (foldseek):
  8sj5-assembly2_D  TM=6.578E-01  e=3.896E+00  Juglans regia
  6ozp-assembly1_A  TM=3.386E-01  e=7.568E-01  Mus musculus
  6ozs-assembly1_A  TM=3.353E-01  e=6.388E-01  Mus musculus
  8joh-assembly5_C  TM=4.718E-01  e=3.682E+00  Echinococcus multilocularis
  2ygk-assembly1_B  TM=3.365E-01  e=4.363E+00  Saccharolobus solfataricus

Radius of gyration: 20.31 Å; Cα contacts (8 Å, |Δi|>4): 188; chains: 1; bounding box: 50×35×62 Å

Sequence (192 aa):
MKFSYNVERRIKMETIDYSKDFLLSLFEKTGLELSKPLIRMLATLTVCLLGGAKANLVSLAVALPIDGTNLLVRMQRIRRFLSNERISPTLTLIPLIRLLRPILSKLDEIVLTMDRTEWKKRGKWINILTVALSYKGRTIPLFWIVFGRRGNTSLEHWKQVLAPVIEALQQMDWISAGISNKQPSNSSRCSF

Foldseek 3Di:
DVVVVVVVVVVVVVVLVVQLVVQLVLCVVLVQDDPPLLSSVVSQLVSLVVVPQDPDLQSSLVSRPDPPDDSVVSSVSVVCNVPDPSPFLLSCQSSVVVVCCVPLLPDLDWDKDWDWDWDQDPNWIWIKIFIFTDDPNDTHTRHIDIDRDDDDDDPVRVCVTVVSNVVSQVVDPSNVVSNVPDDDDDDDDDDD

Solvent-accessible surface area (backbone atoms only — not comparable to full-atom values): 11270 Å² total; per-residue (Å²): 113,74,64,62,56,51,51,54,53,47,54,54,48,55,52,50,53,52,52,26,53,51,44,48,56,47,38,56,75,34,64,49,89,58,57,74,72,54,47,52,50,50,28,48,50,49,50,33,45,76,72,66,37,54,100,44,66,66,48,42,28,70,58,50,96,59,82,101,59,58,63,67,60,39,35,49,52,52,49,57,54,75,67,31,80,81,73,39,44,79,65,44,32,60,24,48,54,56,67,41,38,87,56,57,55,70,43,82,68,89,48,74,44,76,50,78,49,79,46,78,54,95,92,41,37,43,26,36,44,35,32,20,42,56,53,94,95,40,75,47,79,52,34,57,50,80,40,81,48,84,82,86,82,52,72,69,55,49,47,67,39,45,48,62,53,52,55,55,51,70,71,33,67,62,46,60,60,44,46,74,75,50,79,84,78,92,70,77,85,81,79,129